Protein AF-A0A9D5P0Z7-F1 (afdb_monomer_lite)

Secondary structure (DSSP, 8-state):
--------------TTTHHHHHHHHHTHHHHH--HHHHHHHHHHHHHHHHH-GGGTTTSHHHHHHH-HHHHHHHHHHHHHHHHHHHHHHHHHH--SHHHHHHHHHHHHHHHHHHHTTSGGGGGGGG--SSHHHHHHHHHHHHHHHTT-HHHHHHHHHHHHHHHHHHHHHTT-HHHHS--HHHHHHHHHHHHHHHHHHHHHHHHHHHHHHHHHTSHHHHHHBS-TTTS-HHHHHHHHHHHHHSTTHHHHHHHHHHHHHHHHHHHHHHHHHTT-B-TT--HHHHHHHHHTTTS--SS--HHHHHHHHHHHHHHHHHHTTGGGSTTHHHHHHHHHHTTGGG--

Foldseek 3Di:
DDDDDDDDPDDDPDPVLVVLLVVCLVCLLVLQLCLVVLVVLLVVLVVVCVVDVVLQAACVLVVLLVQLSSVLSLLLLLLLVVLLVVLVVLCVVPVPPVRSLVVLSVVLSVLVVVLSVQPLSVCSVQDDPDDVSSSVSSVVCCVVCVPPVVSVNSNSNSSSNSNLSSCVSVVVVVSSDDDPVSVVVSVSVSVSNVNNLVNLLVVLLVVQLCLCQDPLNVVFFPDCPLCDSVVSSVLSVVCLVDPCVSVCSSNCPPQVLLSSLLLLLLCVVLVRGDPPDALLNSLLVSCCVVQPPPDDDPVSVVVSNVSSVSSSVSSVCNVVDPCSVVSSCVSVVSVVVPPD

Sequence (340 aa):
MNSLTNRYPQDQPSYGATLNRERLLGDADRLFSIRWLINRLFCEIKLLLINDYNLQSHKFFFAIRQQPELWFAWHMLKHHQASLAKVEEYKQMFPENGNFIAALREERENVIKQFMKFVPSKQWDTLRDNDDSWRIYAKRLYQANSKNPQIELEFFALVDYICVMTDALCGNWNLLFPSDEDNTDMQTYIDQGATSNNQEMAEIKTVLKTLLKSPWFDKFCDDSKKYDTHWRDNYIDALFKSEYGQELVIGWDKKQIQIKGYVLGCLWFAGVFFEKVSKFAIAKEILSPYYPTKNTDAQVKQEWQKKSSSLSNYMGQADEQKFYDWAIKYIEGDDNQKLD

Structure (mmCIF, N/CA/C/O backbone):
data_AF-A0A9D5P0Z7-F1
#
_entry.id   AF-A0A9D5P0Z7-F1
#
loop_
_atom_site.group_PDB
_atom_site.id
_atom_site.type_symbol
_atom_site.label_atom_id
_atom_site.label_alt_id
_atom_site.label_comp_id
_atom_site.label_asym_id
_atom_site.label_entity_id
_atom_site.label_seq_id
_atom_site.pdbx_PDB_ins_code
_atom_site.Cartn_x
_atom_site.Cartn_y
_atom_site.Cartn_z
_atom_site.occupancy
_atom_site.B_iso_or_equiv
_atom_site.auth_seq_id
_atom_site.auth_comp_id
_atom_site.auth_asym_id
_atom_site.auth_atom_id
_atom_site.pdbx_PDB_model_num
ATOM 1 N N . MET A 1 1 ? 19.606 -51.760 -0.786 1.00 31.72 1 MET A N 1
ATOM 2 C CA . MET A 1 1 ? 18.511 -51.153 -1.569 1.00 31.72 1 MET A CA 1
ATOM 3 C C . MET A 1 1 ? 17.787 -50.183 -0.649 1.00 31.72 1 MET A C 1
ATOM 5 O O . MET A 1 1 ? 17.083 -50.638 0.237 1.00 31.72 1 MET A O 1
ATOM 9 N N . ASN A 1 2 ? 18.050 -48.881 -0.780 1.00 25.28 2 ASN A N 1
ATOM 10 C CA . ASN A 1 2 ? 17.403 -47.834 0.018 1.00 25.28 2 ASN A CA 1
ATOM 11 C C . ASN A 1 2 ? 16.283 -47.209 -0.819 1.00 25.28 2 ASN A C 1
ATOM 13 O O . ASN A 1 2 ? 16.576 -46.632 -1.865 1.00 25.28 2 ASN A O 1
ATOM 17 N N . SER A 1 3 ? 15.032 -47.303 -0.359 1.00 24.92 3 SER A N 1
ATOM 18 C CA . SER A 1 3 ? 13.911 -46.531 -0.903 1.00 24.92 3 SER A CA 1
ATOM 19 C C . SER A 1 3 ? 13.471 -45.447 0.085 1.00 24.92 3 SER A C 1
ATOM 21 O O . SER A 1 3 ? 13.091 -45.735 1.214 1.00 24.92 3 SER A O 1
ATOM 23 N N . LEU A 1 4 ? 13.575 -44.208 -0.396 1.00 36.69 4 LEU A N 1
ATOM 24 C CA . LEU A 1 4 ? 12.761 -43.009 -0.155 1.00 36.69 4 LEU A CA 1
ATOM 25 C C .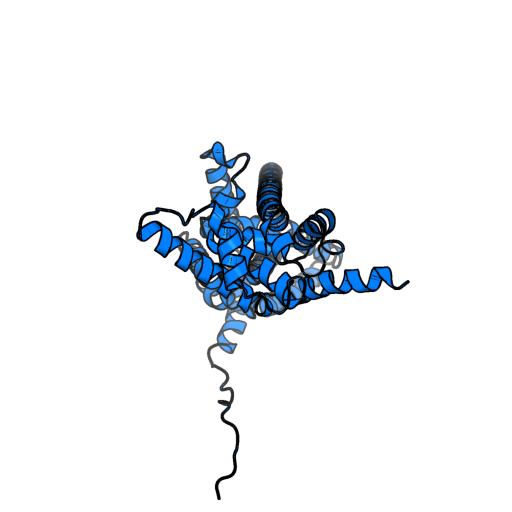 LEU A 1 4 ? 11.612 -43.097 0.869 1.00 36.69 4 LEU A C 1
ATOM 27 O O . LEU A 1 4 ? 10.685 -43.863 0.651 1.00 36.69 4 LEU A O 1
ATOM 31 N N . THR A 1 5 ? 11.579 -42.152 1.822 1.00 27.45 5 THR A N 1
ATOM 32 C CA . THR A 1 5 ? 10.370 -41.364 2.163 1.00 27.45 5 THR A CA 1
ATOM 33 C C . THR A 1 5 ? 10.720 -40.080 2.934 1.00 27.45 5 THR A C 1
ATOM 35 O O . THR A 1 5 ? 11.325 -40.130 4.001 1.00 27.45 5 THR A O 1
ATOM 38 N N . ASN A 1 6 ? 10.327 -38.945 2.344 1.00 28.53 6 ASN A N 1
ATOM 39 C CA . ASN A 1 6 ? 9.888 -37.661 2.912 1.00 28.53 6 ASN A CA 1
ATOM 40 C C . ASN A 1 6 ? 10.434 -37.182 4.272 1.00 28.53 6 ASN A C 1
ATOM 42 O O . ASN A 1 6 ? 10.045 -37.660 5.333 1.00 28.53 6 ASN A O 1
ATOM 46 N N . ARG A 1 7 ? 11.205 -36.084 4.225 1.00 29.22 7 ARG A N 1
ATOM 47 C CA . ARG A 1 7 ? 11.413 -35.159 5.347 1.00 29.22 7 ARG A CA 1
ATOM 48 C C . ARG A 1 7 ? 10.473 -33.956 5.202 1.00 29.22 7 ARG A C 1
ATOM 50 O O . ARG A 1 7 ? 10.827 -32.980 4.553 1.00 29.22 7 ARG A O 1
ATOM 57 N N . TYR A 1 8 ? 9.313 -34.027 5.843 1.00 25.12 8 TYR A N 1
ATOM 58 C CA . TYR A 1 8 ? 8.642 -32.857 6.415 1.00 25.12 8 TYR A CA 1
ATOM 59 C C . TYR A 1 8 ? 8.665 -33.051 7.936 1.00 25.12 8 TYR A C 1
ATOM 61 O O . TYR A 1 8 ? 8.340 -34.154 8.385 1.00 25.12 8 TYR A O 1
ATOM 69 N N . PRO A 1 9 ? 9.069 -32.060 8.749 1.00 30.55 9 PRO A N 1
ATOM 70 C CA . PRO A 1 9 ? 8.857 -32.147 10.184 1.00 30.55 9 PRO A CA 1
ATOM 71 C C . PRO A 1 9 ? 7.348 -32.091 10.426 1.00 30.55 9 PRO A C 1
ATOM 73 O O . PRO A 1 9 ? 6.698 -31.131 10.020 1.00 30.55 9 PRO A O 1
ATOM 76 N N . GLN A 1 10 ? 6.801 -33.138 11.040 1.00 30.67 10 GLN A N 1
ATOM 77 C CA . GLN A 1 10 ? 5.424 -33.134 11.511 1.00 30.67 10 GLN A CA 1
ATOM 78 C C . GLN A 1 10 ? 5.218 -32.003 12.517 1.00 30.67 10 GLN A C 1
ATOM 80 O O . GLN A 1 10 ? 6.024 -31.810 13.431 1.00 30.67 10 GLN A O 1
ATOM 85 N N . ASP A 1 11 ? 4.111 -31.295 12.324 1.00 39.59 11 ASP A N 1
ATOM 86 C CA . ASP A 1 11 ? 3.548 -30.306 13.225 1.00 39.59 11 ASP A CA 1
ATOM 87 C C . ASP A 1 11 ? 3.500 -30.827 14.667 1.00 39.59 11 ASP A C 1
ATOM 89 O O . ASP A 1 11 ? 2.715 -31.712 15.012 1.00 39.59 11 ASP A O 1
ATOM 93 N N . GLN A 1 12 ? 4.305 -30.225 15.539 1.00 28.16 12 GLN A N 1
ATOM 94 C CA . GLN A 1 12 ? 3.932 -30.111 16.942 1.00 28.16 12 GLN A CA 1
ATOM 95 C C . GLN A 1 12 ? 3.116 -28.822 17.093 1.00 28.16 12 GLN A C 1
ATOM 97 O O . GLN A 1 12 ? 3.618 -27.751 16.736 1.00 28.16 12 GLN A O 1
ATOM 102 N N . PRO A 1 13 ? 1.889 -28.868 17.644 1.00 33.62 13 PRO A N 1
ATOM 103 C CA . PRO A 1 13 ? 1.195 -27.655 18.034 1.00 33.62 13 PRO A CA 1
ATOM 104 C C . PRO A 1 13 ? 2.027 -26.991 19.129 1.00 33.62 13 PRO A C 1
ATOM 106 O O . PRO A 1 13 ? 2.169 -27.514 20.235 1.00 33.62 13 PRO A O 1
ATOM 109 N N . SER A 1 14 ? 2.617 -25.843 18.807 1.00 35.31 14 SER A N 1
ATOM 110 C CA . SER A 1 14 ? 3.245 -24.971 19.791 1.00 35.31 14 SER A CA 1
ATOM 111 C C . SER A 1 14 ? 2.220 -24.661 20.887 1.00 35.31 14 SER A C 1
ATOM 113 O O . SER A 1 14 ?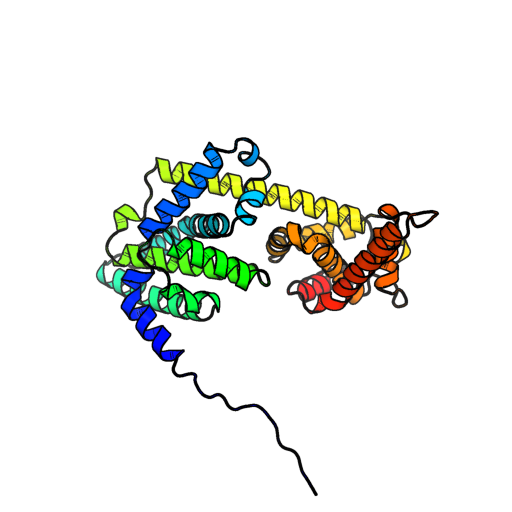 1.226 -23.970 20.656 1.00 35.31 14 SER A O 1
ATOM 115 N N . TYR A 1 15 ? 2.491 -25.156 22.094 1.00 31.31 15 TYR A N 1
ATOM 116 C CA . TYR A 1 15 ? 1.724 -24.929 23.324 1.00 31.31 15 TYR A CA 1
ATOM 117 C C . TYR A 1 15 ? 1.587 -23.433 23.704 1.00 31.31 15 TYR A C 1
ATOM 119 O O . TYR A 1 15 ? 0.923 -23.103 24.681 1.00 31.31 15 TYR A O 1
ATOM 127 N N . GLY A 1 16 ? 2.190 -22.512 22.939 1.00 35.34 16 GLY A N 1
ATOM 128 C CA . GLY A 1 16 ? 2.044 -21.062 23.094 1.00 35.34 16 GLY A CA 1
ATOM 129 C C . GLY A 1 16 ? 0.977 -20.412 22.201 1.00 35.34 16 GLY A C 1
ATOM 130 O O . GLY A 1 16 ? 0.645 -19.252 22.419 1.00 35.34 16 GLY A O 1
ATOM 131 N N . ALA A 1 17 ? 0.428 -21.110 21.199 1.00 40.78 17 ALA A N 1
ATOM 132 C CA . ALA A 1 17 ? -0.564 -20.527 20.285 1.00 40.78 17 ALA A CA 1
ATOM 133 C C . ALA A 1 17 ? -1.999 -20.582 20.844 1.00 40.78 17 ALA A C 1
ATOM 135 O O . ALA A 1 17 ? -2.760 -19.627 20.692 1.00 40.78 17 ALA A O 1
ATOM 136 N N . THR A 1 18 ? -2.358 -21.665 21.536 1.00 41.62 18 THR A N 1
ATOM 137 C CA . THR A 1 18 ? -3.688 -21.865 22.139 1.00 41.62 18 THR A CA 1
ATOM 138 C C . THR A 1 18 ? -3.888 -21.007 23.391 1.00 41.62 18 THR A C 1
ATOM 140 O O . THR A 1 18 ? -4.945 -20.401 23.547 1.00 41.62 18 THR A O 1
ATOM 143 N N . LEU A 1 19 ? -2.838 -20.842 24.207 1.00 45.53 19 LEU A N 1
ATOM 144 C CA . LEU A 1 19 ? -2.828 -19.951 25.379 1.00 45.53 19 LEU A CA 1
ATOM 145 C C . LEU A 1 19 ? -3.006 -18.466 25.019 1.00 45.53 19 LEU A C 1
ATOM 147 O O . LEU A 1 19 ? -3.432 -17.676 25.856 1.00 45.53 19 LEU A O 1
ATOM 151 N N . ASN A 1 20 ? -2.701 -18.076 23.778 1.00 60.62 20 ASN A N 1
ATOM 152 C CA . ASN A 1 20 ? -2.810 -16.686 23.339 1.00 60.62 20 ASN A CA 1
ATOM 153 C C . ASN A 1 20 ? -4.260 -16.295 23.001 1.00 60.62 20 ASN A C 1
ATOM 155 O O . ASN A 1 20 ? -4.641 -15.140 23.155 1.00 60.62 20 ASN A O 1
ATOM 159 N N . ARG A 1 21 ? -5.095 -17.257 22.576 1.00 63.25 21 ARG A N 1
ATOM 160 C CA . ARG A 1 21 ? -6.480 -16.996 22.150 1.00 63.25 21 ARG A CA 1
ATOM 161 C C . ARG A 1 21 ? -7.424 -16.764 23.318 1.00 63.25 21 ARG A C 1
ATOM 163 O O . ARG A 1 21 ? -8.127 -15.761 23.339 1.00 63.25 21 ARG A O 1
ATOM 170 N N . GLU A 1 22 ? -7.450 -17.693 24.268 1.00 65.50 22 GLU A N 1
ATOM 171 C CA . GLU A 1 22 ? -8.319 -17.594 25.448 1.00 65.50 22 GLU A CA 1
ATOM 172 C C . GLU A 1 22 ? -7.954 -16.372 26.288 1.00 65.50 22 GLU A C 1
ATOM 174 O O . GLU A 1 22 ? -8.834 -15.680 26.788 1.00 65.50 22 GLU A O 1
ATOM 179 N N . ARG A 1 23 ? -6.660 -16.042 26.346 1.00 69.38 23 ARG A N 1
ATOM 180 C CA . ARG A 1 23 ? -6.179 -14.832 27.002 1.00 69.38 23 ARG A CA 1
ATOM 181 C C . ARG A 1 23 ? -6.586 -13.554 26.269 1.00 69.38 23 ARG A C 1
ATOM 183 O O . ARG A 1 23 ? -7.082 -12.649 26.920 1.00 69.38 23 ARG A O 1
ATOM 190 N N . LEU A 1 24 ? -6.428 -13.471 24.942 1.00 73.19 24 LEU A N 1
ATOM 191 C CA . LEU A 1 24 ? -6.872 -12.302 24.164 1.00 73.19 24 LEU A CA 1
ATOM 192 C C . LEU A 1 24 ? -8.381 -12.070 24.274 1.00 73.19 24 LEU A C 1
ATOM 194 O O . LEU A 1 24 ? -8.804 -10.924 24.362 1.00 73.19 24 LEU A O 1
ATOM 198 N N . LEU A 1 25 ? -9.181 -13.140 24.274 1.00 76.25 25 LEU A N 1
ATOM 199 C CA . LEU A 1 25 ? -10.631 -13.054 24.447 1.00 76.25 25 LEU A CA 1
ATOM 200 C C . LEU A 1 25 ? -11.017 -12.680 25.886 1.00 76.25 25 LEU A C 1
ATOM 202 O O . LEU A 1 25 ? -11.896 -11.844 26.074 1.00 76.25 25 LEU A O 1
ATOM 206 N N . GLY A 1 26 ? -10.342 -13.254 26.887 1.00 76.50 26 GLY A N 1
ATOM 207 C CA . GLY A 1 26 ? -10.569 -12.954 28.304 1.00 76.50 26 GLY A CA 1
ATOM 208 C C . GLY A 1 26 ? -10.132 -11.544 28.714 1.00 76.50 26 GLY A C 1
ATOM 209 O O . GLY A 1 26 ? -10.812 -10.906 29.510 1.00 76.50 26 GLY A O 1
ATOM 210 N N . ASP A 1 27 ? -9.050 -11.033 28.121 1.00 80.25 27 ASP A N 1
ATOM 211 C CA . ASP A 1 27 ? -8.514 -9.689 28.367 1.00 80.25 27 ASP A CA 1
ATOM 212 C C . ASP A 1 27 ? -9.003 -8.659 27.329 1.00 80.25 27 ASP A C 1
ATOM 214 O O . ASP A 1 27 ? -8.514 -7.527 27.331 1.00 80.25 27 ASP A O 1
ATOM 218 N N . ALA A 1 28 ? -9.933 -9.016 26.431 1.00 82.06 28 ALA A N 1
ATOM 219 C CA . ALA A 1 28 ? -10.325 -8.175 25.294 1.00 82.06 28 ALA A CA 1
ATOM 220 C C . ALA A 1 28 ? -10.783 -6.778 25.734 1.00 82.06 28 ALA A C 1
ATOM 222 O O . ALA A 1 28 ? -10.363 -5.776 25.158 1.00 82.06 28 ALA A O 1
ATOM 223 N N . ASP A 1 29 ? -11.573 -6.714 26.807 1.00 81.19 29 ASP A N 1
ATOM 224 C CA . ASP A 1 29 ? -12.080 -5.457 27.356 1.00 81.19 29 ASP A CA 1
ATOM 225 C C . ASP A 1 29 ? -10.938 -4.549 27.836 1.00 81.19 29 ASP A C 1
ATOM 227 O O . ASP A 1 29 ? -11.014 -3.341 27.673 1.00 81.19 29 ASP A O 1
ATOM 231 N N . ARG A 1 30 ? -9.829 -5.102 28.346 1.00 82.31 30 ARG A N 1
ATOM 232 C CA . ARG A 1 30 ? -8.639 -4.322 28.728 1.00 82.31 30 ARG A CA 1
ATOM 233 C C . ARG A 1 30 ? -7.775 -3.961 27.518 1.00 82.31 30 ARG A C 1
ATOM 235 O O . ARG A 1 30 ? -7.278 -2.849 27.419 1.00 82.31 30 ARG A O 1
ATOM 242 N N . LEU A 1 31 ? -7.550 -4.921 26.623 1.00 78.00 31 LEU A N 1
ATOM 243 C CA . LEU A 1 31 ? -6.600 -4.807 25.511 1.00 78.00 31 LEU A CA 1
ATOM 244 C C . LEU A 1 31 ? -7.121 -4.007 24.322 1.00 78.00 31 LEU A C 1
ATOM 246 O O . LEU A 1 31 ? -6.321 -3.643 23.468 1.00 78.00 31 LEU A O 1
ATOM 250 N N . PHE A 1 32 ? -8.430 -3.789 24.224 1.00 83.12 32 PHE A N 1
ATOM 251 C CA . PHE A 1 32 ? -9.042 -3.076 23.105 1.00 83.12 32 PHE A CA 1
ATOM 252 C C . PHE A 1 32 ? -9.921 -1.899 23.548 1.00 83.12 32 PHE A C 1
ATOM 254 O O . PHE A 1 32 ? -10.341 -1.124 22.697 1.00 83.12 32 PHE A O 1
ATOM 261 N N . SER A 1 33 ? -10.138 -1.682 24.854 1.00 75.94 33 SER A N 1
ATOM 262 C CA . SER A 1 33 ? -10.733 -0.437 25.382 1.00 75.94 33 SER A C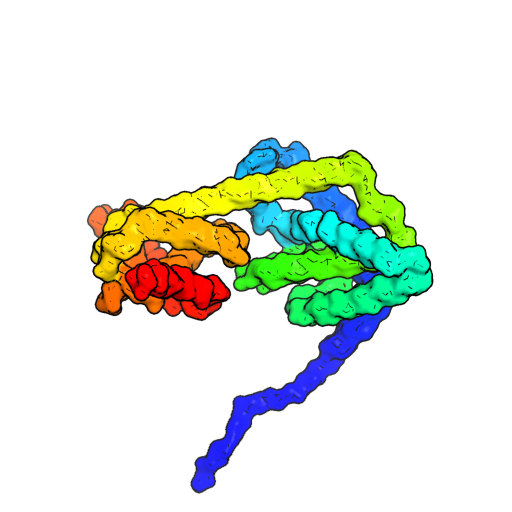A 1
ATOM 263 C C . SER A 1 33 ? -9.715 0.709 25.330 1.00 75.94 33 SER A C 1
ATOM 265 O O . SER A 1 33 ? -9.211 1.198 26.342 1.00 75.94 33 SER A O 1
ATOM 267 N N . ILE A 1 34 ? -9.359 1.106 24.114 1.00 68.19 34 ILE A N 1
ATOM 268 C CA . ILE A 1 34 ? -8.168 1.894 23.797 1.00 68.19 34 ILE A CA 1
ATOM 269 C C . ILE A 1 34 ? -8.527 3.356 23.454 1.00 68.19 34 ILE A C 1
ATOM 271 O O . ILE A 1 34 ? -7.710 4.103 22.923 1.00 68.19 34 ILE A O 1
ATOM 275 N N . ARG A 1 35 ? -9.714 3.849 23.845 1.00 69.31 35 ARG A N 1
ATOM 276 C CA . ARG A 1 35 ? -10.119 5.257 23.628 1.00 69.31 35 ARG A CA 1
ATOM 277 C C . ARG A 1 35 ? -9.068 6.278 24.079 1.00 69.31 35 ARG A C 1
ATOM 279 O O . ARG A 1 35 ? -8.839 7.273 23.392 1.00 69.31 35 ARG A O 1
ATOM 286 N N . TRP A 1 36 ? -8.393 6.018 25.203 1.00 69.81 36 TRP A N 1
ATOM 287 C CA . TRP A 1 36 ? -7.309 6.873 25.696 1.00 69.81 36 TRP A CA 1
ATOM 288 C C . TRP A 1 36 ? -6.168 7.002 24.680 1.00 69.81 36 TRP A C 1
ATOM 290 O O . TRP A 1 36 ? -5.623 8.090 24.507 1.00 69.81 36 TRP A O 1
ATOM 300 N N . LEU A 1 37 ? -5.839 5.915 23.981 1.00 69.31 37 LEU A N 1
ATOM 301 C CA . LEU A 1 37 ? -4.824 5.893 22.942 1.00 69.31 37 LEU A CA 1
ATOM 302 C C . LEU A 1 37 ? -5.337 6.598 21.691 1.00 69.31 37 LEU A C 1
ATOM 304 O O . LEU A 1 37 ? -4.597 7.400 21.153 1.00 69.31 37 LEU A O 1
ATOM 308 N N . ILE A 1 38 ? -6.584 6.378 21.258 1.00 71.38 38 ILE A N 1
ATOM 309 C CA . ILE A 1 38 ? -7.151 7.070 20.082 1.00 71.38 38 ILE A CA 1
ATOM 310 C C . ILE A 1 38 ? -7.071 8.591 20.265 1.00 71.38 38 ILE A C 1
ATOM 312 O O . ILE A 1 38 ? -6.531 9.282 19.403 1.00 71.38 38 ILE A O 1
ATOM 316 N N . ASN A 1 39 ? -7.497 9.106 21.423 1.00 71.56 39 ASN A N 1
ATOM 317 C CA . ASN A 1 39 ? -7.368 10.529 21.746 1.00 71.56 39 ASN A CA 1
ATOM 318 C C . ASN A 1 39 ? -5.898 10.983 21.740 1.00 71.56 39 ASN A C 1
ATOM 320 O O . ASN A 1 39 ? -5.578 12.057 21.236 1.00 71.56 39 ASN A O 1
ATOM 324 N N . ARG A 1 40 ? -4.982 10.158 22.269 1.00 74.25 40 ARG A N 1
ATOM 325 C CA . ARG A 1 40 ? -3.538 10.442 22.258 1.00 74.25 40 ARG A CA 1
ATOM 326 C C . ARG A 1 40 ? -2.993 10.542 20.833 1.00 74.25 40 ARG A C 1
ATOM 328 O O . ARG A 1 40 ? -2.306 11.502 20.510 1.00 74.25 40 ARG A O 1
ATOM 335 N N . LEU A 1 41 ? -3.314 9.561 19.994 1.00 76.50 41 LEU A N 1
ATOM 336 C CA . LEU A 1 41 ? -2.894 9.464 18.599 1.00 76.50 41 LEU A CA 1
ATOM 337 C C . LEU A 1 41 ? -3.415 10.661 17.797 1.00 76.50 41 LEU A C 1
ATOM 339 O O . LEU A 1 41 ? -2.667 11.251 17.018 1.00 76.50 41 LEU A O 1
ATOM 343 N N . PHE A 1 42 ? -4.663 11.065 18.043 1.00 72.25 42 PHE A N 1
ATOM 344 C CA . PHE A 1 42 ? -5.252 12.257 17.444 1.00 72.25 42 PHE A CA 1
ATOM 345 C C . PHE A 1 42 ? -4.515 13.538 17.858 1.00 72.25 42 PHE A C 1
ATOM 347 O O . PHE A 1 42 ? -4.148 14.338 16.998 1.00 72.25 42 PHE A O 1
ATOM 354 N N . CYS A 1 43 ? -4.208 13.702 19.149 1.00 77.00 43 CYS A N 1
ATOM 355 C CA . CYS A 1 43 ? -3.410 14.829 19.633 1.00 77.00 43 CYS A CA 1
ATOM 356 C C . CYS A 1 43 ? -2.021 14.892 18.978 1.00 77.00 43 CYS A C 1
ATOM 358 O O . CYS A 1 43 ? -1.564 15.978 18.638 1.00 77.00 43 CYS A O 1
ATOM 360 N N . GLU A 1 44 ? -1.351 13.756 18.768 1.00 78.19 44 GLU A N 1
ATOM 361 C CA . GLU A 1 44 ? -0.036 13.714 18.108 1.00 78.19 44 GLU A CA 1
ATOM 362 C C . GLU A 1 44 ? -0.118 14.173 16.641 1.00 78.19 44 GLU A C 1
ATOM 364 O O . GLU A 1 44 ? 0.712 14.970 16.199 1.00 78.19 44 GLU A O 1
ATOM 369 N N . ILE A 1 45 ? -1.144 13.738 15.898 1.00 74.62 45 ILE A N 1
ATOM 370 C CA . ILE A 1 45 ? -1.384 14.192 14.516 1.00 74.62 45 ILE A CA 1
ATOM 371 C C . ILE A 1 45 ? -1.692 15.695 14.489 1.00 74.62 45 ILE A C 1
ATOM 373 O O . ILE A 1 45 ? -1.115 16.430 13.684 1.00 74.62 45 ILE A O 1
ATOM 377 N N . LYS A 1 46 ? -2.547 16.171 15.402 1.00 74.19 46 LYS A N 1
ATOM 378 C CA . LYS A 1 46 ? -2.902 17.592 15.530 1.00 74.19 46 LYS A CA 1
ATOM 379 C C . LYS A 1 46 ? -1.674 18.453 15.8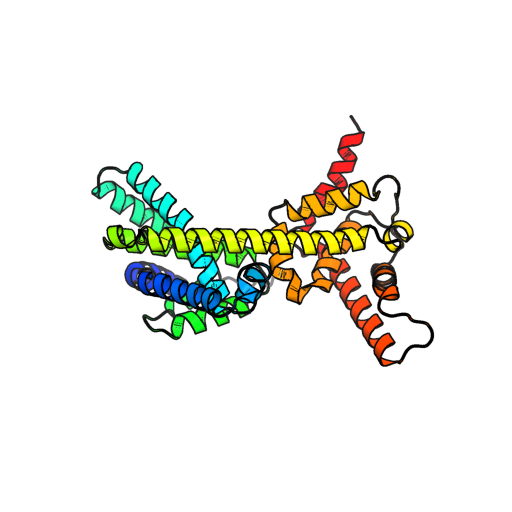39 1.00 74.19 46 LYS A C 1
ATOM 381 O O . LYS A 1 46 ? -1.466 19.480 15.199 1.00 74.19 46 LYS A O 1
ATOM 386 N N . LEU A 1 47 ? -0.812 18.014 16.761 1.00 76.69 47 LEU A N 1
ATOM 387 C CA . LEU A 1 47 ? 0.441 18.701 17.084 1.00 76.69 47 LEU A CA 1
ATOM 388 C C . LEU A 1 47 ? 1.394 18.772 15.887 1.00 76.69 47 LEU A C 1
ATOM 390 O O . LEU A 1 47 ? 2.032 19.805 15.691 1.00 76.69 47 LEU A O 1
ATOM 394 N N . LEU A 1 48 ? 1.492 17.715 15.075 1.00 71.69 48 LEU A N 1
ATOM 395 C CA . LEU A 1 48 ? 2.313 17.731 13.862 1.00 71.69 48 LEU A CA 1
ATOM 396 C C . LEU A 1 48 ? 1.835 18.808 12.873 1.00 71.69 48 LEU A C 1
ATOM 398 O O . LEU A 1 48 ? 2.640 19.573 12.348 1.00 71.69 48 LEU A O 1
ATOM 402 N N . LEU A 1 49 ? 0.522 18.882 12.651 1.00 66.50 49 LEU A N 1
ATOM 403 C CA . LEU A 1 49 ? -0.102 19.807 11.701 1.00 66.50 49 LEU A CA 1
ATOM 404 C C . LEU A 1 49 ? -0.045 21.270 12.140 1.00 66.50 49 LEU A C 1
ATOM 406 O O . LEU A 1 49 ? 0.087 22.165 11.303 1.00 66.50 49 LEU A O 1
ATOM 410 N N . ILE A 1 50 ? -0.150 21.517 13.446 1.00 69.06 50 ILE A N 1
ATOM 411 C CA . ILE A 1 50 ? -0.041 22.863 14.017 1.00 69.06 50 ILE A CA 1
ATOM 412 C C . ILE A 1 50 ? 1.406 23.364 13.941 1.00 69.06 50 ILE A C 1
ATOM 414 O O . ILE A 1 50 ? 1.634 24.537 13.651 1.00 69.06 50 ILE A O 1
ATOM 418 N N . ASN A 1 51 ? 2.381 22.488 14.199 1.00 67.12 51 ASN A N 1
ATOM 419 C CA . ASN A 1 51 ? 3.777 22.892 14.357 1.00 67.12 51 ASN A CA 1
ATOM 420 C C . ASN A 1 51 ? 4.576 22.948 13.045 1.00 67.12 51 ASN A C 1
ATOM 422 O O . ASN A 1 51 ? 5.647 23.555 13.036 1.00 67.12 51 ASN A O 1
ATOM 426 N N . ASP A 1 52 ? 4.094 22.355 11.946 1.00 65.88 52 ASP A N 1
ATOM 427 C CA . ASP A 1 52 ? 4.811 22.351 10.665 1.00 65.88 52 ASP A CA 1
ATOM 428 C C . ASP A 1 52 ? 3.936 22.840 9.499 1.00 65.88 52 ASP A C 1
ATOM 430 O O . ASP A 1 52 ? 3.188 22.092 8.866 1.00 65.88 52 ASP A O 1
ATOM 434 N N . TYR A 1 53 ? 4.078 24.129 9.178 1.00 52.50 53 TYR A N 1
ATOM 435 C CA . TYR A 1 53 ? 3.353 24.797 8.093 1.00 52.50 53 TYR A CA 1
ATOM 436 C C . TYR A 1 53 ? 3.630 24.168 6.710 1.00 52.50 53 TYR A C 1
ATOM 438 O O . TYR A 1 53 ? 2.771 24.205 5.833 1.00 52.50 53 TYR A O 1
ATOM 446 N N . ASN A 1 54 ? 4.793 23.527 6.507 1.00 48.97 54 ASN A N 1
ATOM 447 C CA . ASN A 1 54 ? 5.125 22.850 5.244 1.00 48.97 54 ASN A CA 1
ATOM 448 C C . ASN A 1 54 ? 4.418 21.490 5.088 1.00 48.97 54 ASN A C 1
ATOM 450 O O . ASN A 1 54 ? 4.355 20.948 3.979 1.00 48.97 54 ASN A O 1
ATOM 454 N N . LEU A 1 55 ? 3.878 20.933 6.177 1.00 55.91 55 LEU A N 1
ATOM 455 C CA . LEU A 1 55 ? 3.083 19.705 6.166 1.00 55.91 55 LEU A CA 1
ATOM 456 C C . LEU A 1 55 ? 1.595 19.962 5.933 1.00 55.91 55 LEU A C 1
ATOM 458 O O . LEU A 1 55 ? 0.861 19.001 5.753 1.00 55.91 55 LEU A O 1
ATOM 462 N N . GLN A 1 56 ? 1.145 21.216 5.855 1.00 55.69 56 GLN A N 1
ATOM 463 C CA . GLN A 1 56 ? -0.274 21.533 5.660 1.00 55.69 56 GLN A CA 1
ATOM 464 C C . GLN A 1 56 ? -0.785 21.326 4.225 1.00 55.69 56 GLN A C 1
ATOM 466 O O . GLN A 1 56 ? -1.988 21.439 4.001 1.00 55.69 56 GLN A O 1
ATOM 471 N N . SER A 1 57 ? 0.071 21.022 3.239 1.00 59.44 57 SER A N 1
ATOM 472 C CA . SER A 1 57 ? -0.396 21.038 1.843 1.00 59.44 57 SER A CA 1
ATOM 473 C C . SER A 1 57 ? 0.174 19.997 0.873 1.00 59.44 57 SER A C 1
ATOM 475 O O . SER A 1 57 ? -0.545 19.661 -0.067 1.00 59.44 57 SER A O 1
ATOM 477 N N . HIS A 1 58 ? 1.406 19.478 1.026 1.00 60.81 58 HIS A N 1
ATOM 478 C CA . HIS A 1 58 ? 2.005 18.632 -0.042 1.00 60.81 58 HIS A CA 1
ATOM 479 C C . HIS A 1 58 ? 2.810 17.408 0.421 1.00 60.81 58 HIS A C 1
ATOM 481 O O . HIS A 1 58 ? 3.011 16.482 -0.357 1.00 60.81 58 HIS A O 1
ATOM 487 N N . LYS A 1 59 ? 3.313 17.394 1.662 1.00 66.75 59 LYS A N 1
ATOM 488 C CA . LYS A 1 59 ? 4.180 16.313 2.186 1.00 66.75 59 LYS A CA 1
ATOM 489 C C . LYS A 1 59 ? 3.676 15.714 3.492 1.00 66.75 59 LYS A C 1
ATOM 491 O O . LYS A 1 59 ? 4.427 15.034 4.189 1.00 66.75 59 LYS A O 1
ATOM 496 N N . PHE A 1 60 ? 2.416 15.980 3.827 1.00 72.62 60 PHE A N 1
ATOM 497 C CA . PHE A 1 60 ? 1.781 15.473 5.036 1.00 72.62 60 PHE A CA 1
ATOM 498 C C . PHE A 1 60 ? 1.899 13.952 5.125 1.00 72.62 60 PHE A C 1
ATOM 500 O O . PHE A 1 60 ? 2.436 13.411 6.092 1.00 72.62 60 PHE A O 1
ATOM 507 N N . PHE A 1 61 ? 1.458 13.267 4.067 1.00 74.44 61 PHE A N 1
ATOM 508 C CA . PHE A 1 61 ? 1.421 11.814 4.041 1.00 74.44 61 PHE A CA 1
ATOM 509 C C . PHE A 1 61 ? 2.831 11.213 4.027 1.00 74.44 61 PHE A C 1
ATOM 511 O O . PHE A 1 61 ? 3.110 10.275 4.777 1.00 74.44 61 PHE A O 1
ATOM 518 N N . PHE A 1 62 ? 3.757 11.800 3.262 1.00 73.06 62 PHE A N 1
ATOM 519 C CA . PHE A 1 62 ? 5.182 11.486 3.339 1.00 73.06 62 PHE A CA 1
ATOM 520 C C . PHE A 1 62 ? 5.724 11.577 4.774 1.00 73.06 62 PHE A C 1
ATOM 522 O O . PHE A 1 62 ? 6.338 10.626 5.254 1.00 73.06 62 PHE A O 1
ATOM 529 N N . ALA A 1 63 ? 5.489 12.683 5.486 1.00 75.88 63 ALA A N 1
ATOM 530 C CA . ALA A 1 63 ? 6.023 12.883 6.833 1.00 75.88 63 ALA A CA 1
ATOM 531 C C . ALA A 1 63 ? 5.451 11.898 7.856 1.00 75.88 63 ALA A C 1
ATOM 533 O O . ALA A 1 63 ? 6.210 11.357 8.665 1.00 75.88 63 ALA A O 1
ATOM 534 N N . ILE A 1 64 ? 4.150 11.604 7.772 1.00 78.69 64 ILE A N 1
ATOM 535 C CA . ILE A 1 64 ? 3.509 10.562 8.580 1.00 78.69 64 ILE A CA 1
ATOM 536 C C . ILE A 1 64 ? 4.178 9.205 8.322 1.00 78.69 64 ILE A C 1
ATOM 538 O O . ILE A 1 64 ? 4.550 8.517 9.270 1.00 78.69 64 ILE A O 1
ATOM 542 N N . ARG A 1 65 ? 4.409 8.829 7.057 1.00 76.81 65 ARG A N 1
ATOM 543 C CA . ARG A 1 65 ? 5.029 7.538 6.688 1.00 76.81 65 ARG A CA 1
ATOM 544 C C . ARG A 1 65 ? 6.474 7.368 7.156 1.00 76.81 65 ARG A C 1
ATOM 546 O O . ARG A 1 65 ? 6.950 6.232 7.274 1.00 76.81 65 ARG A O 1
ATOM 553 N N . GLN A 1 66 ? 7.195 8.463 7.401 1.00 77.12 66 GLN A N 1
ATOM 554 C CA . GLN A 1 66 ? 8.564 8.395 7.922 1.00 77.12 66 GLN A CA 1
ATOM 555 C C . GLN A 1 66 ? 8.619 8.109 9.429 1.00 77.12 66 GLN A C 1
ATOM 557 O O . GLN A 1 66 ? 9.671 7.698 9.920 1.00 77.12 66 GLN A O 1
ATOM 562 N N . GLN A 1 67 ? 7.513 8.288 10.158 1.00 82.94 67 GLN A N 1
ATOM 563 C CA . GLN A 1 67 ? 7.461 8.131 11.609 1.00 82.94 67 GLN A CA 1
ATOM 564 C C . GLN A 1 67 ? 6.508 6.986 11.986 1.00 82.94 67 GLN A C 1
ATOM 566 O O . GLN A 1 67 ? 5.297 7.138 11.837 1.00 82.94 67 GLN A O 1
ATOM 571 N N . PRO A 1 68 ? 7.017 5.844 12.491 1.00 83.38 68 PRO A N 1
ATOM 572 C CA . PRO A 1 68 ? 6.198 4.676 12.828 1.00 83.38 68 PRO A CA 1
ATOM 573 C C . PRO A 1 68 ? 4.987 4.996 13.709 1.00 83.38 68 PRO A C 1
ATOM 575 O O . PRO A 1 68 ? 3.899 4.475 13.488 1.00 83.38 68 PRO A O 1
ATOM 578 N N . GLU A 1 69 ? 5.175 5.869 14.696 1.00 82.81 69 GLU A N 1
ATOM 579 C CA . GLU A 1 69 ? 4.138 6.308 15.623 1.00 82.81 69 GLU A CA 1
ATOM 580 C C . GLU A 1 69 ? 3.015 7.082 14.929 1.00 82.81 69 GLU A C 1
ATOM 582 O O . GLU A 1 69 ? 1.843 6.825 15.194 1.00 82.81 69 GLU A O 1
ATOM 587 N N . LEU A 1 70 ? 3.361 7.997 14.021 1.00 81.06 70 LEU A N 1
ATOM 588 C CA . LEU A 1 70 ? 2.375 8.776 13.271 1.00 81.06 70 LEU A CA 1
ATOM 589 C C . LEU A 1 70 ? 1.679 7.918 12.222 1.00 81.06 70 LEU A C 1
ATOM 591 O O . LEU A 1 70 ? 0.483 8.075 12.009 1.00 81.06 70 LEU A O 1
ATOM 595 N N . TRP A 1 71 ? 2.397 6.983 11.599 1.00 81.12 71 TRP A N 1
ATOM 596 C CA . TRP A 1 71 ? 1.814 6.011 10.679 1.00 81.12 71 TRP A CA 1
ATOM 597 C C . TRP A 1 71 ? 0.777 5.126 11.374 1.00 81.12 71 TRP A C 1
ATOM 599 O O . TRP A 1 71 ? -0.342 4.980 10.887 1.00 81.12 71 TRP A O 1
ATOM 609 N N . PHE A 1 72 ? 1.113 4.621 12.563 1.00 82.06 72 PHE A N 1
ATOM 610 C CA . PHE A 1 72 ? 0.182 3.896 13.423 1.00 82.06 72 PHE A CA 1
ATOM 611 C C . PHE A 1 72 ? -1.035 4.759 13.792 1.00 82.06 72 PHE A C 1
ATOM 613 O O . PHE A 1 72 ? -2.174 4.326 13.619 1.00 82.06 72 PHE A O 1
ATOM 620 N N . ALA A 1 73 ? -0.802 5.998 14.245 1.00 80.44 73 ALA A N 1
ATOM 621 C CA . ALA A 1 73 ? -1.855 6.952 14.594 1.00 80.44 73 ALA A CA 1
ATOM 622 C C . ALA A 1 73 ? -2.814 7.215 13.429 1.00 80.44 73 ALA A C 1
ATOM 624 O O . ALA A 1 73 ? -4.033 7.159 13.587 1.00 80.44 73 ALA A O 1
ATOM 625 N N . TRP A 1 74 ? -2.251 7.466 12.250 1.00 80.12 74 TRP A N 1
ATOM 626 C CA . TRP A 1 74 ? -2.990 7.762 11.035 1.00 80.12 74 TRP A CA 1
ATOM 627 C C . TRP A 1 74 ? -3.904 6.611 10.630 1.00 80.12 74 TRP A C 1
ATOM 629 O O . TRP A 1 74 ? -5.057 6.838 10.274 1.00 80.12 74 TRP A O 1
ATOM 639 N N . HIS A 1 75 ? -3.417 5.372 10.700 1.00 81.81 75 HIS A N 1
ATOM 640 C CA . HIS A 1 75 ? -4.232 4.217 10.350 1.00 81.81 75 HIS A CA 1
ATOM 641 C C . HIS A 1 75 ? -5.404 4.009 11.302 1.00 81.81 75 HIS A C 1
ATOM 643 O O . HIS A 1 75 ? -6.517 3.781 10.830 1.00 81.81 75 HIS A O 1
ATOM 649 N N . MET A 1 76 ? -5.179 4.146 12.609 1.00 79.81 76 MET A N 1
ATOM 650 C CA . MET A 1 76 ? -6.267 4.095 13.588 1.00 79.81 76 MET A CA 1
ATOM 651 C C . MET A 1 76 ? -7.319 5.172 13.286 1.00 79.81 76 MET A C 1
ATOM 653 O O . MET A 1 76 ? -8.501 4.863 13.206 1.00 79.81 76 MET A O 1
ATOM 657 N N . LEU A 1 77 ? -6.889 6.410 13.007 1.00 77.88 77 LEU A N 1
ATOM 658 C CA . LEU A 1 77 ? -7.785 7.521 12.670 1.00 77.88 77 LEU A CA 1
ATOM 659 C C . LEU A 1 77 ? -8.591 7.265 11.387 1.00 77.88 77 LEU A C 1
ATOM 661 O O . LEU A 1 77 ? -9.808 7.425 11.364 1.00 77.88 77 LEU A O 1
ATOM 665 N N . LYS A 1 78 ? -7.909 6.848 10.314 1.00 79.12 78 LYS A N 1
ATOM 666 C CA . LYS A 1 78 ? -8.497 6.637 8.985 1.00 79.12 78 LYS A CA 1
ATOM 667 C C . LYS A 1 78 ? -9.604 5.581 9.001 1.00 79.12 78 LYS A C 1
ATOM 669 O O . LYS A 1 78 ? -10.567 5.697 8.247 1.00 79.12 78 LYS A O 1
ATOM 674 N N . HIS A 1 79 ? -9.442 4.524 9.796 1.00 83.19 79 HIS A N 1
ATOM 675 C CA . HIS A 1 79 ? -10.408 3.425 9.858 1.00 83.19 79 HIS A CA 1
ATOM 676 C C . HIS A 1 79 ? -11.560 3.690 10.834 1.00 83.19 79 HIS A C 1
ATOM 678 O O . HIS A 1 79 ? -12.643 3.137 10.631 1.00 83.19 79 HIS A O 1
ATOM 684 N N . HIS A 1 80 ? -11.367 4.601 11.793 1.00 80.62 80 HIS A N 1
ATOM 685 C CA . HIS A 1 80 ? -12.297 4.855 12.891 1.00 80.62 80 HIS A CA 1
ATOM 686 C C . HIS A 1 80 ? -13.735 5.113 12.442 1.00 80.62 80 HIS A C 1
ATOM 688 O O . HIS A 1 80 ? -14.664 4.455 12.907 1.00 80.62 80 HIS A O 1
ATOM 694 N N . GLN A 1 81 ? -13.929 6.022 11.484 1.00 78.06 81 GLN A N 1
ATOM 695 C CA . GLN A 1 81 ? -15.261 6.367 10.979 1.00 78.06 81 GLN A CA 1
ATOM 696 C C . GLN A 1 81 ? -15.968 5.174 10.321 1.00 78.06 81 GLN A C 1
ATOM 698 O O . GLN A 1 81 ? -17.161 4.965 10.528 1.00 78.06 81 GLN A O 1
ATOM 703 N N . ALA A 1 82 ? -15.233 4.360 9.559 1.00 83.81 82 ALA A N 1
ATOM 704 C CA . ALA A 1 82 ? -15.794 3.175 8.916 1.00 83.81 82 ALA A CA 1
ATOM 705 C C . ALA A 1 82 ? -16.166 2.095 9.945 1.00 83.81 82 ALA A C 1
ATOM 707 O O . ALA A 1 82 ? -17.189 1.426 9.801 1.00 83.81 82 ALA A O 1
ATOM 708 N N . SER A 1 83 ? -15.357 1.926 10.992 1.00 87.94 83 SER A N 1
ATOM 709 C CA . SER A 1 83 ? -15.647 1.009 12.097 1.00 87.94 83 SER A CA 1
ATOM 710 C C . SER A 1 83 ? -16.850 1.461 12.924 1.00 87.94 83 SER A C 1
ATOM 712 O O . SER A 1 83 ? -17.689 0.631 13.275 1.00 87.94 83 SER A O 1
ATOM 714 N N . LEU A 1 84 ? -16.963 2.766 13.194 1.00 82.94 84 LEU A N 1
ATOM 715 C CA . LEU A 1 84 ? -18.123 3.372 13.848 1.00 82.94 84 LEU A CA 1
ATOM 716 C C . LEU A 1 84 ? -19.404 3.098 13.059 1.00 82.94 84 LEU A C 1
ATOM 718 O O . LEU A 1 84 ? -20.334 2.516 13.614 1.00 82.94 84 LEU A O 1
ATOM 722 N N . ALA A 1 85 ? -19.415 3.422 11.763 1.00 84.06 85 ALA A N 1
ATOM 723 C CA . ALA A 1 85 ? -20.571 3.201 10.895 1.00 84.06 85 ALA A CA 1
ATOM 724 C C . ALA A 1 85 ? -21.028 1.732 10.905 1.00 84.06 85 ALA A C 1
ATOM 726 O O . ALA A 1 85 ? -22.214 1.448 11.051 1.00 84.06 85 ALA A O 1
ATOM 727 N N . LYS A 1 86 ? -20.089 0.776 10.863 1.00 88.00 86 LYS A N 1
ATOM 728 C CA . LYS A 1 86 ? -20.413 -0.658 10.970 1.00 88.00 86 LYS A CA 1
ATOM 729 C C . LYS A 1 86 ? -21.082 -1.023 12.293 1.00 88.00 86 LYS A C 1
ATOM 731 O O . LYS A 1 86 ? -22.025 -1.808 12.307 1.00 88.00 86 LYS A O 1
ATOM 736 N N . VAL A 1 87 ? -20.598 -0.500 13.421 1.00 86.31 87 VAL A N 1
ATOM 737 C CA . VAL A 1 87 ? -21.217 -0.772 14.729 1.00 86.31 87 VAL A CA 1
ATOM 738 C C . VAL A 1 87 ? -22.604 -0.124 14.834 1.00 86.31 87 VAL A C 1
ATOM 740 O O . VAL A 1 87 ? -23.511 -0.720 15.420 1.00 86.31 87 VAL A O 1
ATOM 743 N N . GLU A 1 88 ? -22.805 1.050 14.233 1.00 83.75 88 GLU A N 1
ATOM 744 C CA . GLU A 1 88 ? -24.125 1.684 14.134 1.00 83.75 88 GLU A CA 1
ATOM 745 C C . GLU A 1 88 ? -25.107 0.872 13.286 1.00 83.75 88 GLU A C 1
ATOM 747 O O . GLU A 1 88 ? -26.240 0.655 13.718 1.00 83.75 88 GLU A O 1
ATOM 752 N N . GLU A 1 89 ? -24.677 0.369 12.127 1.00 85.00 89 GLU A N 1
ATOM 753 C CA . GLU A 1 89 ? -25.470 -0.539 11.289 1.00 85.00 89 GLU A CA 1
ATOM 754 C C . GLU A 1 89 ? -25.891 -1.784 12.083 1.00 85.00 89 GLU A C 1
ATOM 756 O O . GLU A 1 89 ? -27.070 -2.141 12.105 1.00 85.00 89 GLU A O 1
ATOM 761 N N . TYR A 1 90 ? -24.962 -2.394 12.828 1.00 81.25 90 TYR A N 1
ATOM 762 C CA . TYR A 1 90 ? -25.267 -3.513 13.725 1.00 81.25 90 TYR A CA 1
ATOM 763 C C . TYR A 1 90 ? -26.331 -3.147 14.768 1.00 81.25 90 TYR A C 1
ATOM 765 O O . TYR A 1 90 ? -27.259 -3.918 15.015 1.00 81.25 90 TYR A O 1
ATOM 773 N N . LYS A 1 91 ? -26.244 -1.958 15.369 1.00 81.12 91 LYS A N 1
ATOM 774 C CA . LYS A 1 91 ? -27.240 -1.487 16.341 1.00 81.12 91 LYS A CA 1
ATOM 775 C C . LYS A 1 91 ? -28.624 -1.311 15.716 1.00 81.12 91 LYS A C 1
ATOM 777 O O . LYS A 1 91 ? -29.624 -1.606 16.365 1.00 81.12 91 LYS A O 1
ATOM 782 N N . GLN A 1 92 ? -28.695 -0.869 14.462 1.00 83.69 92 GLN A N 1
ATOM 783 C CA . GLN A 1 92 ? -29.957 -0.740 13.729 1.00 83.69 92 GLN A CA 1
ATOM 784 C C . GLN A 1 92 ? -30.567 -2.106 13.377 1.00 83.69 92 GLN A C 1
ATOM 786 O O . GLN A 1 92 ? -31.786 -2.260 13.433 1.00 83.69 92 GLN A O 1
ATOM 791 N N . MET A 1 93 ? -29.735 -3.104 13.059 1.00 83.06 93 MET A N 1
ATOM 792 C CA . MET A 1 93 ? -30.183 -4.475 12.768 1.00 83.06 93 MET A CA 1
ATOM 793 C C . MET A 1 93 ? -30.729 -5.204 14.005 1.00 83.06 93 MET A C 1
ATOM 795 O O . MET A 1 93 ? -31.589 -6.074 13.875 1.00 83.06 93 MET A O 1
ATOM 799 N N . PHE A 1 94 ? -30.267 -4.833 15.202 1.00 80.62 94 PHE A N 1
ATOM 800 C CA . PHE A 1 94 ? -30.680 -5.434 16.471 1.00 80.62 94 PHE A CA 1
ATOM 801 C C . PHE A 1 94 ? -31.244 -4.367 17.432 1.00 80.62 94 PHE A C 1
ATOM 803 O O . PHE A 1 94 ? -30.598 -4.004 18.409 1.00 80.62 94 PHE A O 1
ATOM 810 N N . PRO A 1 95 ? -32.467 -3.857 17.207 1.00 66.69 95 PRO A N 1
ATOM 811 C CA . PRO A 1 95 ? -33.011 -2.734 17.980 1.00 66.69 95 PRO A CA 1
ATOM 812 C C . PRO A 1 95 ? -33.261 -3.055 19.466 1.00 66.69 95 PRO A C 1
ATOM 814 O O . PRO A 1 95 ? -33.334 -2.151 20.298 1.00 66.69 95 PRO A O 1
ATOM 817 N N . GLU A 1 96 ? -33.376 -4.335 19.826 1.00 74.25 96 GLU A N 1
ATOM 818 C CA . GLU A 1 96 ? -33.420 -4.770 21.222 1.00 74.25 96 GLU A CA 1
ATOM 819 C C . GLU A 1 96 ? -31.999 -4.891 21.793 1.00 74.25 96 GLU A C 1
ATOM 821 O O . GLU A 1 96 ? -31.216 -5.738 21.358 1.00 74.25 96 GLU A O 1
ATOM 826 N N . ASN A 1 97 ? -31.686 -4.097 22.827 1.00 61.50 97 ASN A N 1
ATOM 827 C CA . ASN A 1 97 ? -30.354 -4.039 23.454 1.00 61.50 97 ASN A CA 1
ATOM 828 C C . ASN A 1 97 ? -29.771 -5.421 23.820 1.00 61.50 97 ASN A C 1
ATOM 830 O O . ASN A 1 97 ? -28.563 -5.616 23.721 1.00 61.50 97 ASN A O 1
ATOM 834 N N . GLY A 1 98 ? -30.602 -6.387 24.229 1.00 63.19 98 GLY A N 1
ATOM 835 C CA . GLY A 1 98 ? -30.147 -7.746 24.554 1.00 63.19 98 GLY A CA 1
ATOM 836 C C . GLY A 1 98 ? -29.621 -8.521 23.340 1.00 63.19 98 GLY A C 1
ATOM 837 O O . GLY A 1 98 ? -28.574 -9.161 23.428 1.00 63.19 98 GLY A O 1
ATOM 838 N N . ASN A 1 99 ? -30.298 -8.405 22.195 1.00 78.25 99 ASN A N 1
ATOM 839 C CA . ASN A 1 99 ? -29.916 -9.084 20.954 1.00 78.25 99 ASN A CA 1
ATOM 840 C C . ASN A 1 99 ? -28.701 -8.407 20.312 1.00 78.25 99 ASN A C 1
ATOM 842 O O . ASN A 1 99 ? -27.810 -9.083 19.805 1.00 78.25 99 ASN A O 1
ATOM 846 N N . PHE A 1 100 ? -28.621 -7.080 20.418 1.00 82.19 100 PHE A N 1
ATOM 847 C CA . PHE A 1 100 ? -27.478 -6.312 19.942 1.00 82.19 100 PHE A CA 1
ATOM 848 C C . PHE A 1 100 ? -26.184 -6.644 20.687 1.00 82.19 100 PHE A C 1
ATOM 850 O O . PHE A 1 100 ? -25.171 -6.925 20.055 1.00 82.19 100 PHE A O 1
ATOM 857 N N . ILE A 1 101 ? -26.202 -6.650 22.025 1.00 84.94 101 ILE A N 1
ATOM 858 C CA . ILE A 1 101 ? -24.997 -6.934 22.819 1.00 84.94 101 ILE A CA 1
ATOM 859 C C . ILE A 1 101 ? -24.499 -8.363 22.572 1.00 84.94 101 ILE A C 1
ATOM 861 O O . ILE A 1 101 ? -23.290 -8.577 22.481 1.00 84.94 101 ILE A O 1
ATOM 865 N N . ALA A 1 102 ? -25.407 -9.334 22.441 1.00 85.69 102 ALA A N 1
ATOM 866 C CA . ALA A 1 102 ? -25.044 -10.709 22.114 1.00 85.69 102 ALA A CA 1
ATOM 867 C C . ALA A 1 102 ? -24.408 -10.813 20.716 1.00 85.69 102 ALA A C 1
ATOM 869 O O . ALA A 1 102 ? -23.311 -11.358 20.592 1.00 85.69 102 ALA A O 1
ATOM 870 N N . ALA A 1 103 ? -25.040 -10.218 19.699 1.00 86.69 103 ALA A N 1
ATOM 871 C CA . ALA A 1 103 ? -24.524 -10.202 18.331 1.00 86.69 103 ALA A CA 1
ATOM 872 C C . ALA A 1 103 ? -23.165 -9.489 18.228 1.00 86.69 103 ALA A C 1
ATOM 874 O O . ALA A 1 103 ? -22.243 -9.985 17.586 1.00 86.69 103 ALA A O 1
ATOM 875 N N . LEU A 1 104 ? -23.000 -8.356 18.918 1.00 88.50 104 LEU A N 1
ATOM 876 C CA . LEU A 1 104 ? -21.752 -7.595 18.919 1.00 88.50 104 LEU A CA 1
ATOM 877 C C . LEU A 1 104 ? -20.610 -8.352 19.615 1.00 88.50 104 LEU A C 1
ATOM 879 O O . LEU A 1 104 ? -19.460 -8.265 19.184 1.00 88.50 104 LEU A O 1
ATOM 883 N N . ARG A 1 105 ? -20.903 -9.119 20.677 1.00 89.12 105 ARG A N 1
ATOM 884 C CA . ARG A 1 105 ? -19.913 -10.011 21.307 1.00 89.12 105 ARG A CA 1
ATOM 885 C C . ARG A 1 105 ? -19.464 -11.101 20.342 1.00 89.12 105 ARG A C 1
ATOM 887 O O . ARG A 1 105 ? -18.260 -11.306 20.206 1.00 89.12 105 ARG A O 1
ATOM 894 N N . GLU A 1 106 ? -20.404 -11.760 19.669 1.00 90.56 106 GLU A N 1
ATOM 895 C CA . GLU A 1 106 ? -20.098 -12.804 18.687 1.00 90.56 106 GLU A CA 1
ATOM 896 C C . GLU A 1 106 ? -19.250 -12.260 17.529 1.00 90.56 106 GLU A C 1
ATOM 898 O O . GLU A 1 106 ? -18.223 -12.848 17.175 1.00 90.56 106 GLU A O 1
ATOM 903 N N . GLU A 1 107 ? -19.618 -11.095 16.993 1.00 91.69 107 GLU A N 1
ATOM 904 C CA . GLU A 1 107 ? -18.852 -10.451 15.930 1.00 91.69 107 GLU A CA 1
ATOM 905 C C . GLU A 1 107 ? -17.449 -10.067 16.408 1.00 91.69 107 GLU A C 1
ATOM 907 O O . GLU A 1 107 ? -16.460 -10.408 15.755 1.00 91.69 107 GLU A O 1
ATOM 912 N N . ARG A 1 108 ? -17.314 -9.468 17.601 1.00 91.62 108 ARG A N 1
ATOM 913 C CA . ARG A 1 108 ? -16.000 -9.155 18.178 1.00 91.62 108 ARG A CA 1
ATOM 914 C C . ARG A 1 108 ? -15.120 -10.396 18.290 1.00 91.62 108 ARG A C 1
ATOM 916 O O . ARG A 1 108 ? -13.939 -10.339 17.948 1.00 91.62 108 ARG A O 1
ATOM 923 N N . GLU A 1 109 ? -15.667 -11.526 18.730 1.00 91.25 109 GLU A N 1
ATOM 924 C CA . GLU A 1 109 ? -14.915 -12.781 18.779 1.00 91.25 109 GLU A CA 1
ATOM 925 C C . GLU A 1 109 ? -14.460 -13.242 17.390 1.00 91.25 109 GLU A C 1
ATOM 927 O O . GLU A 1 109 ? -13.330 -13.714 17.234 1.00 91.25 109 GLU A O 1
ATOM 932 N N . ASN A 1 110 ? -15.314 -13.121 16.373 1.00 91.56 110 ASN A N 1
ATOM 933 C CA . ASN A 1 110 ? -14.978 -13.485 14.999 1.00 91.56 110 ASN A CA 1
ATOM 934 C C . ASN A 1 110 ? -13.884 -12.584 14.420 1.00 91.56 110 ASN A C 1
ATOM 936 O O . ASN A 1 110 ? -12.935 -13.088 13.812 1.00 91.56 110 ASN A O 1
ATOM 940 N N . VAL A 1 111 ? -13.953 -11.280 14.670 1.00 92.31 111 VAL A N 1
ATOM 941 C CA . VAL A 1 111 ? -12.938 -10.316 14.232 1.00 92.31 111 VAL A CA 1
ATOM 942 C C . VAL A 1 111 ? -11.619 -10.531 14.980 1.00 92.31 111 VAL A C 1
ATOM 944 O O . VAL A 1 111 ? -10.566 -10.550 14.343 1.00 92.31 111 VAL A O 1
ATOM 947 N N . ILE A 1 112 ? -11.639 -10.830 16.287 1.00 90.44 112 ILE A N 1
ATOM 948 C CA . ILE A 1 112 ? -10.428 -11.212 17.039 1.00 90.44 112 ILE A CA 1
ATOM 949 C C . ILE A 1 112 ? -9.787 -12.472 16.436 1.00 90.44 112 ILE A C 1
ATOM 951 O O . ILE A 1 112 ? -8.568 -12.519 16.260 1.00 90.44 112 ILE A O 1
ATOM 955 N N . LYS A 1 113 ? -10.577 -13.483 16.038 1.00 88.38 113 LYS A N 1
ATOM 956 C CA . LYS A 1 113 ? -10.044 -14.678 15.349 1.00 88.38 113 LYS A CA 1
ATOM 957 C C . LYS A 1 113 ? -9.363 -14.321 14.024 1.00 88.38 113 LYS A C 1
ATOM 959 O O . LYS A 1 113 ? -8.376 -14.963 13.668 1.00 88.38 113 LYS A O 1
ATOM 964 N N . GLN A 1 114 ? -9.875 -13.335 13.285 1.00 89.38 114 GLN A N 1
ATOM 965 C CA . GLN A 1 114 ? -9.236 -12.849 12.057 1.00 89.38 114 GLN A CA 1
ATOM 966 C C . GLN A 1 114 ? -7.937 -12.104 12.372 1.00 89.38 114 GLN A C 1
ATOM 968 O O . GLN A 1 114 ? -6.897 -12.444 11.813 1.00 89.38 114 GLN A O 1
ATOM 973 N N . PHE A 1 115 ? -7.972 -11.177 13.329 1.00 88.62 115 PHE A N 1
ATOM 974 C CA . PHE A 1 115 ? -6.818 -10.429 13.828 1.00 88.62 115 PHE A CA 1
ATOM 975 C C . PHE A 1 115 ? -5.663 -11.346 14.258 1.00 88.62 115 PHE A C 1
ATOM 977 O O . PHE A 1 115 ? -4.514 -11.118 13.886 1.00 88.62 115 PHE A O 1
ATOM 984 N N . MET A 1 116 ? -5.953 -12.447 14.952 1.00 85.31 116 MET A N 1
ATOM 985 C CA . MET A 1 116 ? -4.939 -13.406 15.407 1.00 85.31 116 MET A CA 1
ATOM 986 C C . MET A 1 116 ? -4.159 -14.102 14.277 1.00 85.31 116 MET A C 1
ATOM 988 O O . MET A 1 116 ? -3.076 -14.640 14.518 1.00 85.31 116 MET A O 1
ATOM 992 N N . LYS A 1 117 ? -4.677 -14.110 13.041 1.00 84.19 117 LYS A N 1
ATOM 993 C CA . LYS A 1 117 ? -3.966 -14.671 11.875 1.00 84.19 117 LYS A CA 1
ATOM 994 C C . LYS A 1 117 ? -2.761 -13.821 11.468 1.00 84.19 117 LYS A C 1
ATOM 996 O O . LYS A 1 117 ? -1.840 -14.323 10.826 1.00 84.19 117 LYS A O 1
ATOM 1001 N N . PHE A 1 118 ? -2.747 -12.549 11.854 1.00 80.44 118 PHE A N 1
ATOM 1002 C CA . PHE A 1 118 ? -1.687 -11.611 11.521 1.00 80.44 118 PHE A CA 1
ATOM 1003 C C . PHE A 1 118 ? -0.504 -11.802 12.470 1.00 80.44 118 PHE A C 1
ATOM 1005 O O . PHE A 1 118 ? -0.664 -11.765 13.686 1.00 80.44 118 PHE A O 1
ATOM 1012 N N . VAL A 1 119 ? 0.715 -11.951 11.943 1.00 79.25 119 VAL A N 1
ATOM 1013 C CA . VAL A 1 119 ? 1.944 -12.016 12.763 1.00 79.25 119 VAL A CA 1
ATOM 1014 C C . VAL A 1 119 ? 2.063 -10.837 13.752 1.00 79.25 119 VAL A C 1
ATOM 1016 O O . VAL A 1 119 ? 2.393 -11.098 14.913 1.00 79.25 119 VAL A O 1
ATOM 1019 N N . PRO A 1 120 ? 1.734 -9.586 13.364 1.00 78.62 120 PRO A N 1
ATOM 1020 C CA . PRO A 1 120 ? 1.633 -8.441 14.276 1.00 78.62 120 PRO A CA 1
ATOM 1021 C C . PRO A 1 120 ? 0.792 -8.619 15.544 1.00 78.62 120 PRO A C 1
ATOM 1023 O O . PRO A 1 120 ? 1.083 -7.987 16.563 1.00 78.62 120 PRO A O 1
ATOM 1026 N N . SER A 1 121 ? -0.231 -9.477 15.508 1.00 80.69 121 SER A N 1
ATOM 1027 C CA . SER A 1 121 ? -1.149 -9.677 16.637 1.00 80.69 121 SER A CA 1
ATOM 1028 C C . SER A 1 121 ? -0.458 -10.289 17.858 1.00 80.69 121 SER A C 1
ATOM 1030 O O . SER A 1 121 ? -0.851 -10.036 18.993 1.00 80.69 121 SER A O 1
ATOM 1032 N N . LYS A 1 122 ? 0.637 -11.031 17.645 1.00 79.69 122 LYS A N 1
ATOM 1033 C CA . LYS A 1 122 ? 1.381 -11.753 18.691 1.00 79.69 122 LYS A CA 1
ATOM 1034 C C . LYS A 1 122 ? 2.043 -10.859 19.737 1.00 79.69 122 LYS A C 1
ATOM 1036 O O . LYS A 1 122 ? 2.531 -11.385 20.727 1.00 79.69 122 LYS A O 1
ATOM 1041 N N . GLN A 1 123 ? 2.147 -9.558 19.475 1.00 78.25 123 GLN A N 1
ATOM 1042 C CA . GLN A 1 123 ? 2.737 -8.586 20.399 1.00 78.25 123 GLN A CA 1
ATOM 1043 C C . GLN A 1 123 ? 1.701 -7.591 20.927 1.00 78.25 123 GLN A C 1
ATOM 1045 O O . GLN A 1 123 ? 2.065 -6.653 21.631 1.00 78.25 123 GLN A O 1
ATOM 1050 N N . TRP A 1 124 ? 0.427 -7.741 20.563 1.00 81.38 124 TRP A N 1
ATOM 1051 C CA . TRP A 1 124 ? -0.619 -6.801 20.960 1.00 81.38 124 TRP A CA 1
ATOM 1052 C C . TRP A 1 124 ? -0.847 -6.784 22.468 1.00 81.38 124 TRP A C 1
ATOM 1054 O O . TRP A 1 124 ? -1.028 -5.731 23.063 1.00 81.38 124 TRP A O 1
ATOM 1064 N N . ASP A 1 125 ? -0.726 -7.943 23.110 1.00 76.12 125 ASP A N 1
ATOM 1065 C CA . ASP A 1 125 ? -0.801 -8.102 24.561 1.00 76.12 125 ASP A CA 1
ATOM 1066 C C . ASP A 1 125 ? 0.276 -7.310 25.330 1.00 76.12 125 ASP A C 1
ATOM 1068 O O . ASP A 1 125 ? 0.164 -7.119 26.544 1.00 76.12 125 ASP A O 1
ATOM 1072 N N . THR A 1 126 ? 1.309 -6.824 24.629 1.00 75.00 126 THR A N 1
ATOM 1073 C CA . THR A 1 126 ? 2.349 -5.956 25.193 1.00 75.00 126 THR A CA 1
ATOM 1074 C C . THR A 1 126 ? 1.933 -4.489 25.315 1.00 75.00 126 THR A C 1
ATOM 1076 O O . THR A 1 126 ? 2.630 -3.742 26.009 1.00 75.00 126 THR A O 1
ATOM 1079 N N . LEU A 1 127 ? 0.808 -4.079 24.711 1.00 75.19 127 LEU A N 1
ATOM 1080 C CA . LEU A 1 127 ? 0.196 -2.776 24.970 1.00 75.19 127 LEU A CA 1
ATOM 1081 C C . LEU A 1 127 ? -0.251 -2.720 26.431 1.00 75.19 127 LEU A C 1
ATOM 1083 O O . LEU A 1 127 ? -1.082 -3.498 26.910 1.00 75.19 127 LEU A O 1
ATOM 1087 N N . ARG A 1 128 ? 0.371 -1.800 27.160 1.00 68.75 128 ARG A N 1
ATOM 1088 C CA . ARG A 1 128 ? 0.014 -1.464 28.533 1.00 68.75 128 ARG A CA 1
ATOM 1089 C C . ARG A 1 128 ? -0.699 -0.122 28.510 1.00 68.75 128 ARG A C 1
ATOM 1091 O O . ARG A 1 128 ? -0.508 0.660 27.584 1.00 68.75 128 ARG A O 1
ATOM 1098 N N . ASP A 1 129 ? -1.437 0.176 29.568 1.00 66.38 129 ASP A N 1
ATOM 1099 C CA . ASP A 1 129 ? -2.034 1.498 29.775 1.00 66.38 129 ASP A CA 1
ATOM 1100 C C . ASP A 1 129 ? -0.949 2.521 30.169 1.00 66.38 129 ASP A C 1
ATOM 1102 O O . ASP A 1 129 ? -0.932 3.053 31.276 1.00 66.38 129 ASP A O 1
ATOM 1106 N N . ASN A 1 130 ? 0.050 2.716 29.302 1.00 68.94 130 ASN A N 1
ATOM 1107 C CA . ASN A 1 130 ? 1.118 3.693 29.468 1.00 68.94 130 ASN A CA 1
ATOM 1108 C C . ASN A 1 130 ? 1.645 4.224 28.124 1.00 68.94 130 ASN A C 1
ATOM 1110 O O . ASN A 1 130 ? 1.564 3.564 27.083 1.00 68.94 130 ASN A O 1
ATOM 1114 N N . ASP A 1 131 ? 2.221 5.426 28.190 1.00 64.38 131 ASP A N 1
ATOM 1115 C CA . ASP A 1 131 ? 2.566 6.260 27.033 1.00 64.38 131 ASP A CA 1
ATOM 1116 C C . ASP A 1 131 ? 3.651 5.675 26.121 1.00 64.38 131 ASP A C 1
ATOM 1118 O O . ASP A 1 131 ? 3.693 6.001 24.936 1.00 64.38 131 ASP A O 1
ATOM 1122 N N . ASP A 1 132 ? 4.511 4.800 26.638 1.00 78.50 132 ASP A N 1
ATOM 1123 C CA . ASP A 1 132 ? 5.642 4.267 25.874 1.00 78.50 132 ASP A CA 1
ATOM 1124 C C . ASP A 1 132 ? 5.311 2.964 25.143 1.00 78.50 132 ASP A C 1
ATOM 1126 O O . ASP A 1 132 ? 5.899 2.667 24.098 1.00 78.50 132 ASP A O 1
ATOM 1130 N N . SER A 1 133 ? 4.371 2.168 25.662 1.00 80.62 133 SER A N 1
ATOM 1131 C CA . SER A 1 133 ? 4.116 0.826 25.126 1.00 80.62 133 SER A CA 1
ATOM 1132 C C . SER A 1 133 ? 3.604 0.850 23.683 1.00 80.62 133 SER A C 1
ATOM 1134 O O . SER A 1 133 ? 4.086 0.071 22.857 1.00 80.62 133 SER A O 1
ATOM 1136 N N . TRP A 1 134 ? 2.715 1.787 23.336 1.00 80.69 134 TRP A N 1
ATOM 1137 C CA . TRP A 1 134 ? 2.196 1.920 21.973 1.00 80.69 134 TRP A CA 1
ATOM 1138 C C . TRP A 1 134 ? 3.255 2.436 20.993 1.00 80.69 134 TRP A C 1
ATOM 1140 O O . TRP A 1 134 ? 3.314 1.964 19.860 1.00 80.69 134 TRP A O 1
ATOM 1150 N N . ARG A 1 135 ? 4.150 3.338 21.426 1.00 84.56 135 ARG A N 1
ATOM 1151 C CA . ARG A 1 135 ? 5.265 3.827 20.594 1.00 84.56 135 ARG A CA 1
ATOM 1152 C C . ARG A 1 135 ? 6.243 2.699 20.280 1.00 84.56 135 ARG A C 1
ATOM 1154 O O . ARG A 1 135 ? 6.690 2.545 19.143 1.00 84.56 135 ARG A O 1
ATOM 1161 N N . ILE A 1 136 ? 6.563 1.877 21.282 1.00 85.19 136 ILE A N 1
ATOM 1162 C CA . ILE A 1 136 ? 7.404 0.686 21.112 1.00 85.19 136 ILE A CA 1
ATOM 1163 C C . ILE A 1 136 ? 6.725 -0.311 20.168 1.00 85.19 136 ILE A C 1
ATOM 1165 O O . ILE A 1 136 ? 7.387 -0.847 19.273 1.00 85.19 136 ILE A O 1
ATOM 1169 N N . TYR A 1 137 ? 5.421 -0.538 20.340 1.00 84.19 137 TYR A N 1
ATOM 1170 C CA . TYR A 1 137 ? 4.635 -1.406 19.468 1.00 84.19 137 TYR A CA 1
ATOM 1171 C C . TYR A 1 137 ? 4.655 -0.911 18.014 1.00 84.19 137 TYR A C 1
ATOM 1173 O O . TYR A 1 137 ? 5.047 -1.665 17.124 1.00 84.19 137 TYR A O 1
ATOM 1181 N N . ALA A 1 138 ? 4.354 0.369 17.779 1.00 84.75 138 ALA A N 1
ATOM 1182 C CA . ALA A 1 138 ? 4.360 0.992 16.456 1.00 84.75 138 ALA A CA 1
ATOM 1183 C C . ALA A 1 138 ? 5.721 0.853 15.752 1.00 84.75 138 ALA A C 1
ATOM 1185 O O . ALA A 1 138 ? 5.788 0.450 14.590 1.00 84.75 138 ALA A O 1
ATOM 1186 N N . LYS A 1 139 ? 6.833 1.087 16.464 1.00 85.12 139 LYS A N 1
ATOM 1187 C CA . LYS A 1 139 ? 8.189 0.898 15.912 1.00 85.12 139 LYS A CA 1
ATOM 1188 C C . LYS A 1 139 ? 8.463 -0.545 15.505 1.00 85.12 139 LYS A C 1
ATOM 1190 O O . LYS A 1 139 ? 9.008 -0.782 14.426 1.00 85.12 139 LYS A O 1
ATOM 1195 N N . ARG A 1 140 ? 8.104 -1.510 16.356 1.00 81.50 140 ARG A N 1
ATOM 1196 C CA . ARG A 1 140 ? 8.294 -2.942 16.068 1.00 81.50 140 ARG A CA 1
ATOM 1197 C C . ARG A 1 140 ? 7.443 -3.387 14.885 1.00 81.50 140 ARG A C 1
ATOM 1199 O O . ARG A 1 140 ? 7.944 -4.103 14.020 1.00 81.50 140 ARG A O 1
ATOM 1206 N N . LEU A 1 141 ? 6.197 -2.924 14.829 1.00 79.56 141 LEU A N 1
ATOM 1207 C CA . LEU A 1 141 ? 5.268 -3.187 13.738 1.00 79.56 141 LEU A CA 1
ATOM 1208 C C . LEU A 1 141 ? 5.831 -2.691 12.403 1.00 79.56 141 LEU A C 1
ATOM 1210 O O . LEU A 1 141 ? 5.951 -3.469 11.460 1.00 79.56 141 LEU A O 1
ATOM 1214 N N . TYR A 1 142 ? 6.272 -1.434 12.361 1.00 77.44 142 TYR A N 1
ATOM 1215 C CA . TYR A 1 142 ? 6.856 -0.819 11.170 1.00 77.44 142 TYR A CA 1
ATOM 1216 C C . TYR A 1 142 ? 8.112 -1.561 10.681 1.00 77.44 142 TYR A C 1
ATOM 1218 O O . TYR A 1 142 ? 8.303 -1.780 9.483 1.00 77.44 142 TYR A O 1
ATOM 1226 N N . GLN A 1 143 ? 8.970 -2.011 11.604 1.00 75.06 143 GLN A N 1
ATOM 1227 C CA . GLN A 1 143 ? 10.154 -2.810 11.268 1.00 75.06 143 GLN A CA 1
ATOM 1228 C C . GLN A 1 143 ? 9.779 -4.185 10.694 1.00 75.06 143 GLN A C 1
ATOM 1230 O O . GLN A 1 143 ? 10.322 -4.589 9.660 1.00 75.06 143 GLN A O 1
ATOM 1235 N N . ALA A 1 144 ? 8.841 -4.887 11.336 1.00 69.50 144 ALA A N 1
ATOM 1236 C CA . ALA A 1 144 ? 8.414 -6.229 10.947 1.00 69.50 144 ALA A CA 1
ATOM 1237 C C . ALA A 1 144 ? 7.640 -6.252 9.616 1.00 69.50 144 ALA A C 1
ATOM 1239 O O . ALA A 1 144 ? 7.836 -7.164 8.811 1.00 69.50 144 ALA A O 1
ATOM 1240 N N . ASN A 1 145 ? 6.813 -5.233 9.358 1.00 64.94 145 ASN A N 1
ATOM 1241 C CA . ASN A 1 145 ? 5.884 -5.190 8.224 1.00 64.94 145 ASN A CA 1
ATOM 1242 C C . ASN A 1 145 ? 6.367 -4.375 7.021 1.00 64.94 145 ASN A C 1
ATOM 1244 O O . ASN A 1 145 ? 5.681 -4.338 6.002 1.00 64.94 145 ASN A O 1
ATOM 1248 N N . SER A 1 146 ? 7.589 -3.833 7.055 1.00 55.41 146 SER A N 1
ATOM 1249 C CA . SER A 1 146 ? 8.234 -3.142 5.919 1.00 55.41 146 SER A CA 1
ATOM 1250 C C . SER A 1 146 ? 8.278 -3.941 4.594 1.00 55.41 146 SER A C 1
ATOM 1252 O O . SER A 1 146 ? 8.663 -3.412 3.541 1.00 55.41 146 SER A O 1
ATOM 1254 N N . LYS A 1 147 ? 7.902 -5.227 4.626 1.00 55.25 147 LYS A N 1
ATOM 1255 C CA . LYS A 1 147 ? 7.835 -6.143 3.484 1.00 55.25 147 LYS A CA 1
ATOM 1256 C C . LYS A 1 147 ? 6.430 -6.331 2.886 1.00 55.25 147 LYS A C 1
ATOM 1258 O O . LYS A 1 147 ? 6.376 -6.789 1.753 1.00 55.25 147 LYS A O 1
ATOM 1263 N N . ASN A 1 148 ? 5.330 -5.992 3.573 1.00 64.12 148 ASN A N 1
ATOM 1264 C CA . ASN A 1 148 ? 3.967 -6.214 3.056 1.00 64.12 148 ASN A CA 1
ATOM 1265 C C . ASN A 1 148 ? 2.953 -5.141 3.536 1.00 64.12 148 ASN A C 1
ATOM 1267 O O . ASN A 1 148 ? 2.340 -5.319 4.589 1.00 64.12 148 ASN A O 1
ATOM 1271 N N . PRO A 1 149 ? 2.749 -4.055 2.762 1.00 63.59 149 PRO A N 1
ATOM 1272 C CA . PRO A 1 149 ? 1.884 -2.926 3.137 1.00 63.59 149 PRO A CA 1
ATOM 1273 C C . PRO A 1 149 ? 0.391 -3.264 3.286 1.00 63.59 149 PRO A C 1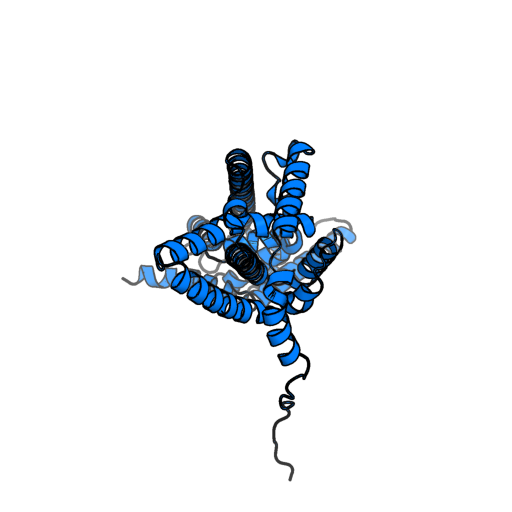
ATOM 1275 O O . PRO A 1 149 ? -0.300 -2.661 4.098 1.00 63.59 149 PRO A O 1
ATOM 1278 N N . GLN A 1 150 ? -0.128 -4.236 2.533 1.00 64.38 150 GLN A N 1
ATOM 1279 C CA . GLN A 1 150 ? -1.550 -4.603 2.600 1.00 64.38 150 GLN A CA 1
ATOM 1280 C C . GLN A 1 150 ? -1.914 -5.332 3.893 1.00 64.38 150 GLN A C 1
ATOM 1282 O O . GLN A 1 150 ? -2.965 -5.080 4.473 1.00 64.38 150 GLN A O 1
ATOM 1287 N N . ILE A 1 151 ? -1.014 -6.196 4.377 1.00 67.88 151 ILE A N 1
ATOM 1288 C CA . ILE A 1 151 ? -1.186 -6.862 5.675 1.00 67.88 151 ILE A CA 1
ATOM 1289 C C . ILE A 1 151 ? -1.297 -5.815 6.785 1.00 67.88 151 ILE A C 1
ATOM 1291 O O . ILE A 1 151 ? -2.046 -6.006 7.734 1.00 67.88 151 ILE A O 1
ATOM 1295 N N . GLU A 1 152 ? -0.571 -4.706 6.659 1.00 72.69 152 GLU A N 1
ATOM 1296 C CA . GLU A 1 152 ? -0.633 -3.593 7.599 1.00 72.69 152 GLU A CA 1
ATOM 1297 C C . GLU A 1 152 ? -1.981 -2.848 7.526 1.00 72.69 152 GLU A C 1
ATOM 1299 O O . GLU A 1 152 ? -2.589 -2.611 8.568 1.00 72.69 152 GLU A O 1
ATOM 1304 N N . LEU A 1 153 ? -2.501 -2.571 6.323 1.00 74.25 153 LEU A N 1
ATOM 1305 C CA . LEU A 1 153 ? -3.818 -1.943 6.132 1.00 74.25 153 LEU A CA 1
ATOM 1306 C C . LEU A 1 153 ? -4.966 -2.777 6.717 1.00 74.25 153 LEU A C 1
ATOM 1308 O O . LEU A 1 153 ? -5.799 -2.260 7.461 1.00 74.25 153 LEU A O 1
ATOM 1312 N N . GLU A 1 154 ? -5.002 -4.069 6.400 1.00 81.50 154 GLU A N 1
ATOM 1313 C CA . GLU A 1 154 ? -6.026 -4.989 6.905 1.00 81.50 154 GLU A CA 1
ATOM 1314 C C . GLU A 1 154 ? -5.920 -5.170 8.420 1.00 81.50 154 GLU A C 1
ATOM 1316 O O . GLU A 1 154 ? -6.931 -5.169 9.123 1.00 81.50 154 GLU A O 1
ATOM 1321 N N . PHE A 1 155 ? -4.693 -5.268 8.936 1.00 85.12 155 PHE A N 1
ATOM 1322 C CA . PHE A 1 155 ? -4.438 -5.369 10.365 1.00 85.12 155 PHE A CA 1
ATOM 1323 C C . PHE A 1 155 ? -5.004 -4.168 11.128 1.00 85.12 155 PHE A C 1
ATOM 1325 O O . PHE A 1 155 ? -5.718 -4.355 12.113 1.00 85.12 155 PHE A O 1
ATOM 1332 N N . PHE A 1 156 ? -4.724 -2.945 10.673 1.00 84.94 156 PHE A N 1
ATOM 1333 C CA . PHE A 1 156 ? -5.201 -1.745 11.354 1.00 84.94 156 PHE A CA 1
ATOM 1334 C C . PHE A 1 156 ? -6.716 -1.582 11.301 1.00 84.94 156 PHE A C 1
ATOM 1336 O O . PHE A 1 156 ? -7.312 -1.205 12.308 1.00 84.94 156 PHE A O 1
ATOM 1343 N N . ALA A 1 157 ? -7.342 -1.918 10.171 1.00 85.94 157 ALA A N 1
ATOM 1344 C CA . ALA A 1 157 ? -8.796 -1.908 10.060 1.00 85.94 157 ALA A CA 1
ATOM 1345 C C . ALA A 1 157 ? -9.455 -2.881 11.055 1.00 85.94 157 ALA A C 1
ATOM 1347 O O . ALA A 1 157 ? -10.460 -2.543 11.676 1.00 85.94 157 ALA A O 1
ATOM 1348 N N . LEU A 1 158 ? -8.878 -4.076 11.243 1.00 89.75 158 LEU A N 1
ATOM 1349 C CA . LEU A 1 158 ? -9.367 -5.044 12.229 1.00 89.75 158 LEU A CA 1
ATOM 1350 C C . LEU A 1 158 ? -9.179 -4.540 13.661 1.00 89.75 158 LEU A C 1
ATOM 1352 O O . LEU A 1 158 ? -10.101 -4.645 14.463 1.00 89.75 158 LEU A O 1
ATOM 1356 N N . VAL A 1 159 ? -8.002 -3.999 13.983 1.00 88.44 159 VAL A N 1
ATOM 1357 C CA . VAL A 1 159 ? -7.699 -3.473 15.322 1.00 88.44 159 VAL A CA 1
ATOM 1358 C C . VAL A 1 159 ? -8.677 -2.374 15.714 1.00 88.44 159 VAL A C 1
ATOM 1360 O O . VAL A 1 159 ? -9.289 -2.461 16.777 1.00 88.44 159 VAL A O 1
ATOM 1363 N N . ASP A 1 160 ? -8.847 -1.369 14.857 1.00 87.12 160 ASP A N 1
ATOM 1364 C CA . ASP A 1 160 ? -9.755 -0.259 15.128 1.00 87.12 160 ASP A CA 1
ATOM 1365 C C . ASP A 1 160 ? -11.206 -0.746 15.288 1.00 87.12 160 ASP A C 1
ATOM 1367 O O . ASP A 1 160 ? -11.875 -0.372 16.252 1.00 87.12 160 ASP A O 1
ATOM 1371 N N . TYR A 1 161 ? -11.660 -1.688 14.453 1.00 90.38 161 TYR A N 1
ATOM 1372 C CA . TYR A 1 161 ? -13.000 -2.259 14.592 1.00 90.38 161 TYR A CA 1
ATOM 1373 C C . TYR A 1 161 ? -13.195 -3.017 15.916 1.00 90.38 161 TYR A C 1
ATOM 1375 O O . TYR A 1 161 ? -14.219 -2.844 16.580 1.00 90.38 161 TYR A O 1
ATOM 1383 N N . ILE A 1 162 ? -12.204 -3.805 16.357 1.00 90.62 162 ILE A N 1
ATOM 1384 C CA . ILE A 1 162 ? -12.249 -4.483 17.666 1.00 90.62 162 ILE A CA 1
ATOM 1385 C C . ILE A 1 162 ? -12.312 -3.459 18.805 1.00 90.62 162 ILE A C 1
ATOM 1387 O O . ILE A 1 162 ? -13.068 -3.667 19.760 1.00 90.62 162 ILE A O 1
ATOM 1391 N N . CYS A 1 163 ? -11.553 -2.363 18.710 1.00 86.94 163 CYS A N 1
ATOM 1392 C CA . CYS A 1 163 ? -11.574 -1.292 19.703 1.00 86.94 163 CYS A CA 1
ATOM 1393 C C . CYS A 1 163 ? -12.957 -0.641 19.799 1.00 86.94 163 CYS A C 1
ATOM 1395 O O . CYS A 1 163 ? -13.526 -0.583 20.887 1.00 86.94 163 CYS A O 1
ATOM 1397 N N . VAL A 1 164 ? -13.546 -0.249 18.664 1.00 86.75 164 VAL A N 1
ATOM 1398 C CA . VAL A 1 164 ? -14.886 0.359 18.623 1.00 86.75 164 VAL A CA 1
ATOM 1399 C C . VAL A 1 164 ? -15.951 -0.583 19.197 1.00 86.75 164 VAL A C 1
ATOM 1401 O O . VAL A 1 164 ? -16.764 -0.163 20.021 1.00 86.75 164 VAL A O 1
ATOM 1404 N N . MET A 1 165 ? -15.932 -1.870 18.827 1.00 89.31 165 MET A N 1
ATOM 1405 C CA . MET A 1 165 ? -16.857 -2.861 19.395 1.00 89.31 165 MET A CA 1
ATOM 1406 C C . MET A 1 165 ? -16.661 -3.037 20.903 1.00 89.31 165 MET A C 1
ATOM 1408 O O . MET A 1 165 ? -17.629 -3.198 21.642 1.00 89.31 165 MET A O 1
ATOM 1412 N N . THR A 1 166 ? -15.416 -3.009 21.375 1.00 88.69 166 THR A N 1
ATOM 1413 C CA . THR A 1 166 ? -15.102 -3.145 22.801 1.00 88.69 166 THR A CA 1
ATOM 1414 C C . THR A 1 166 ? -15.606 -1.949 23.595 1.00 88.69 166 THR A C 1
ATOM 1416 O O . THR A 1 166 ? -16.296 -2.136 24.594 1.00 88.69 166 THR A O 1
ATOM 1419 N N . ASP A 1 167 ? -15.359 -0.733 23.116 1.00 84.56 167 ASP A N 1
ATOM 1420 C CA . ASP A 1 167 ? -15.866 0.488 23.741 1.00 84.56 167 ASP A CA 1
ATOM 1421 C C . ASP A 1 167 ? -17.411 0.507 23.766 1.00 84.56 167 ASP A C 1
ATOM 1423 O O . ASP A 1 167 ? -18.017 0.831 24.792 1.00 84.56 167 ASP A O 1
ATOM 1427 N N . ALA A 1 168 ? -18.062 0.064 22.685 1.00 83.75 168 ALA A N 1
ATOM 1428 C CA . ALA A 1 168 ? -19.514 -0.111 22.617 1.00 83.75 168 ALA A CA 1
ATOM 1429 C C . ALA A 1 168 ? -20.051 -1.121 23.653 1.00 83.75 168 ALA A C 1
ATOM 1431 O O . ALA A 1 168 ? -21.055 -0.852 24.323 1.00 83.75 168 ALA A O 1
ATOM 1432 N N . LEU A 1 169 ? -19.383 -2.268 23.820 1.00 85.69 169 LEU A N 1
ATOM 1433 C CA . LEU A 1 169 ? -19.743 -3.300 24.801 1.00 85.69 169 LEU A CA 1
ATOM 1434 C C . LEU A 1 169 ? -19.533 -2.845 26.251 1.00 85.69 169 LEU A C 1
ATOM 1436 O O . LEU A 1 169 ? -20.302 -3.241 27.127 1.00 85.69 169 LEU A O 1
ATOM 1440 N N . CYS A 1 170 ? -18.538 -1.992 26.496 1.00 83.00 170 CYS A N 1
ATOM 1441 C CA . CYS A 1 170 ? -18.267 -1.387 27.801 1.00 83.00 170 CYS A CA 1
ATOM 1442 C C . CYS A 1 170 ? -19.238 -0.246 28.160 1.00 83.00 170 CYS A C 1
ATOM 1444 O O . CYS A 1 170 ? -19.115 0.349 29.228 1.00 83.00 170 CYS A O 1
ATOM 1446 N N . GLY A 1 171 ? -20.211 0.069 27.296 1.00 73.56 171 GLY A N 1
ATOM 1447 C CA . GLY A 1 171 ? -21.195 1.124 27.543 1.00 73.56 171 GLY A CA 1
ATOM 1448 C C . GLY A 1 171 ? -20.680 2.537 27.261 1.00 73.56 171 GLY A C 1
ATOM 1449 O O . GLY A 1 171 ? -21.366 3.508 27.573 1.00 73.56 171 GLY A O 1
ATOM 1450 N N . ASN A 1 172 ? -19.523 2.677 26.611 1.00 70.31 172 ASN A N 1
ATOM 1451 C CA . ASN A 1 172 ? -18.890 3.963 26.312 1.00 70.31 172 ASN A CA 1
ATOM 1452 C C . ASN A 1 172 ? -19.479 4.637 25.053 1.00 70.31 172 ASN A C 1
ATOM 1454 O O . ASN A 1 172 ? -18.777 5.342 24.339 1.00 70.31 172 ASN A O 1
ATOM 1458 N N . TRP A 1 173 ? -20.777 4.462 24.776 1.00 65.38 173 TRP A N 1
ATOM 1459 C CA . TRP A 1 173 ? -21.442 4.934 23.548 1.00 65.38 173 TRP A CA 1
ATOM 1460 C C . TRP A 1 173 ? -21.315 6.434 23.310 1.00 65.38 173 TRP A C 1
ATOM 1462 O O . TRP A 1 173 ? -20.983 6.861 22.212 1.00 65.38 173 TRP A O 1
ATOM 1472 N N . ASN A 1 174 ? -21.523 7.235 24.352 1.00 55.62 174 ASN A N 1
ATOM 1473 C CA . ASN A 1 174 ? -21.405 8.693 24.264 1.00 55.62 174 ASN A CA 1
ATOM 1474 C C . ASN A 1 174 ? -19.952 9.150 24.068 1.00 55.62 174 ASN A C 1
ATOM 1476 O O . ASN A 1 174 ? -19.713 10.306 23.745 1.00 55.62 174 ASN A O 1
ATOM 1480 N N . LEU A 1 175 ? -18.993 8.249 24.295 1.00 55.59 175 LEU A N 1
ATOM 1481 C CA . LEU A 1 175 ? -17.569 8.474 24.090 1.00 55.59 175 LEU A CA 1
ATOM 1482 C C . LEU A 1 175 ? -17.094 7.912 22.750 1.00 55.59 175 LEU A C 1
ATOM 1484 O O . LEU A 1 175 ? -15.956 8.174 22.401 1.00 55.59 175 LEU A O 1
ATOM 1488 N N . LEU A 1 176 ? -17.909 7.151 22.007 1.00 57.06 176 LEU A N 1
ATOM 1489 C CA . LEU A 1 176 ? -17.565 6.675 20.661 1.00 57.06 176 LEU A CA 1
ATOM 1490 C C . LEU A 1 176 ? -17.580 7.821 19.652 1.00 57.06 176 LEU A C 1
ATOM 1492 O O . LEU A 1 176 ? -16.730 7.866 18.768 1.00 57.06 176 LEU A O 1
ATOM 1496 N N . PHE A 1 177 ? -18.496 8.770 19.841 1.00 55.88 177 PHE A N 1
ATOM 1497 C CA . PHE A 1 177 ? -18.631 9.966 19.024 1.00 55.88 177 PHE A CA 1
ATOM 1498 C C . PHE A 1 177 ? -17.684 11.049 19.551 1.00 55.88 177 PHE A C 1
ATOM 1500 O O . PHE A 1 177 ? -17.846 11.498 20.688 1.00 55.88 177 PHE A O 1
ATOM 1507 N N . PRO A 1 178 ? -16.664 11.462 18.778 1.00 59.06 178 PRO A N 1
ATOM 1508 C CA . PRO A 1 178 ? -15.951 12.706 19.052 1.00 59.06 178 PRO A CA 1
ATOM 1509 C C . PRO A 1 178 ? -16.949 13.873 19.134 1.00 59.06 178 PRO A C 1
ATOM 1511 O O . PRO A 1 178 ? -18.052 13.781 18.590 1.00 59.06 178 PRO A O 1
ATOM 1514 N N . SER A 1 179 ? -16.580 14.969 19.803 1.00 63.12 179 SER A N 1
ATOM 1515 C CA . SER A 1 179 ? -17.386 16.193 19.717 1.00 63.12 179 SER A CA 1
ATOM 1516 C C . SER A 1 179 ? -17.544 16.623 18.248 1.00 63.12 179 SER A C 1
ATOM 1518 O O . SER A 1 179 ? -16.732 16.240 17.404 1.00 63.12 179 SER A O 1
ATOM 1520 N N . ASP A 1 180 ? -18.563 17.421 17.913 1.00 64.44 180 ASP A N 1
ATOM 1521 C CA . ASP A 1 180 ? -18.746 17.909 16.533 1.00 64.44 180 ASP A CA 1
ATOM 1522 C C . ASP A 1 180 ? -17.489 18.630 16.003 1.00 64.44 180 ASP A C 1
ATOM 1524 O O . ASP A 1 180 ? -17.139 18.516 14.825 1.00 64.44 180 ASP A O 1
ATOM 1528 N N . GLU A 1 181 ? -16.767 19.317 16.893 1.00 66.56 181 GLU A N 1
ATOM 1529 C CA . GLU A 1 181 ? -15.487 19.967 16.605 1.00 66.56 181 GLU A CA 1
ATOM 1530 C C . GLU A 1 181 ? -14.379 18.939 16.318 1.00 66.56 181 GLU A C 1
ATOM 1532 O O . GLU A 1 181 ? -13.730 19.012 15.275 1.00 66.56 181 GLU A O 1
ATOM 1537 N N . ASP A 1 182 ? -14.222 17.916 17.168 1.00 65.94 182 ASP A N 1
ATOM 1538 C CA . ASP A 1 182 ? -13.232 16.848 16.962 1.00 65.94 182 ASP A CA 1
ATOM 1539 C C . ASP A 1 182 ? -13.514 16.024 15.693 1.00 65.94 182 ASP A C 1
ATOM 1541 O O . ASP A 1 182 ? -12.583 15.609 15.002 1.00 65.94 182 ASP A O 1
ATOM 1545 N N . ASN A 1 183 ? -14.789 15.797 15.357 1.00 66.69 183 ASN A N 1
ATOM 1546 C CA . ASN A 1 183 ? -15.200 15.127 14.120 1.00 66.69 183 ASN A CA 1
ATOM 1547 C C . ASN A 1 183 ? -14.839 15.951 12.881 1.00 66.69 183 ASN A C 1
ATOM 1549 O O . ASN A 1 183 ? -14.360 15.398 11.890 1.00 66.69 183 ASN A O 1
ATOM 1553 N N . THR A 1 184 ? -15.046 17.268 12.939 1.00 70.69 184 THR A N 1
ATOM 1554 C CA . THR A 1 184 ? -14.720 18.182 11.836 1.00 70.69 184 THR A CA 1
ATOM 1555 C C . THR A 1 184 ? -13.209 18.260 11.613 1.00 70.69 184 THR A C 1
ATOM 1557 O O . THR A 1 184 ? -12.744 18.150 10.474 1.00 70.69 184 THR A O 1
ATOM 1560 N N . ASP A 1 185 ? -12.430 18.377 12.692 1.00 71.12 185 ASP A N 1
ATOM 1561 C CA . ASP A 1 185 ? -10.965 18.340 12.644 1.00 71.12 185 ASP A CA 1
ATOM 1562 C C . ASP A 1 185 ? -10.469 16.997 12.080 1.00 71.12 185 ASP A C 1
ATOM 1564 O O . ASP A 1 185 ? -9.635 16.963 11.173 1.00 71.12 185 ASP A O 1
ATOM 1568 N N . MET A 1 186 ? -11.024 15.879 12.561 1.00 70.31 186 MET A N 1
ATOM 1569 C CA . MET A 1 186 ? -10.673 14.536 12.098 1.00 70.31 186 MET A CA 1
ATOM 1570 C C . MET A 1 186 ? -10.944 14.351 10.605 1.00 70.31 186 MET A C 1
ATOM 1572 O O . MET A 1 186 ? -10.058 13.887 9.883 1.00 70.31 186 MET A O 1
ATOM 1576 N N . GLN A 1 187 ? -12.127 14.745 10.127 1.00 74.00 187 GLN A N 1
ATOM 1577 C CA . GLN A 1 187 ? -12.466 14.666 8.708 1.00 74.00 187 GLN A CA 1
ATOM 1578 C C . GLN A 1 187 ? -11.522 15.526 7.866 1.00 74.00 187 GLN A C 1
ATOM 1580 O O . GLN A 1 187 ? -11.002 15.061 6.855 1.00 74.00 187 GLN A O 1
ATOM 1585 N N . THR A 1 188 ? -11.222 16.742 8.326 1.00 75.62 188 THR A N 1
ATOM 1586 C CA . THR A 1 188 ? -10.284 17.644 7.648 1.00 75.62 188 THR A CA 1
ATOM 1587 C C . THR A 1 188 ? -8.910 16.993 7.479 1.00 75.62 188 THR A C 1
ATOM 1589 O O . THR A 1 188 ? -8.314 17.069 6.405 1.00 75.62 188 THR A O 1
ATOM 1592 N N . TYR A 1 189 ? -8.404 16.305 8.505 1.00 74.44 189 TYR A N 1
ATOM 1593 C CA . TYR A 1 189 ? -7.110 15.620 8.429 1.00 74.44 189 TYR A CA 1
ATOM 1594 C C . TYR A 1 189 ? -7.150 14.388 7.524 1.00 74.44 189 TYR A C 1
ATOM 1596 O O . TYR A 1 189 ? -6.195 14.142 6.781 1.00 74.44 189 TYR A O 1
ATOM 1604 N N . ILE A 1 190 ? -8.253 13.635 7.546 1.00 72.56 190 ILE A N 1
ATOM 1605 C CA . ILE A 1 190 ? -8.482 12.518 6.624 1.00 72.56 190 ILE A CA 1
ATOM 1606 C C . ILE A 1 190 ? -8.449 13.021 5.173 1.00 72.56 190 ILE A C 1
ATOM 1608 O O . ILE A 1 190 ? -7.725 12.462 4.343 1.00 72.56 190 ILE A O 1
ATOM 1612 N N . ASP A 1 191 ? -9.146 14.119 4.886 1.00 76.19 191 ASP A N 1
ATOM 1613 C CA . ASP A 1 191 ? -9.227 14.727 3.556 1.00 76.19 191 ASP A CA 1
ATOM 1614 C C . ASP A 1 191 ? -7.877 15.298 3.097 1.00 76.19 191 ASP A C 1
ATOM 1616 O O . ASP A 1 191 ? -7.469 15.115 1.943 1.00 76.19 191 ASP A O 1
ATOM 1620 N N . GLN A 1 192 ? -7.131 15.937 4.004 1.00 73.31 192 GLN A N 1
ATOM 1621 C CA . GLN A 1 192 ? -5.768 16.409 3.743 1.00 73.31 192 GLN A CA 1
ATOM 1622 C C . GLN A 1 192 ? -4.821 15.247 3.420 1.00 73.31 192 GLN A C 1
ATOM 1624 O O . GLN A 1 192 ? -4.066 15.317 2.445 1.00 73.31 192 GLN A O 1
ATOM 1629 N N . GLY A 1 193 ? -4.884 14.148 4.176 1.00 72.88 193 GLY A N 1
ATOM 1630 C CA . GLY A 1 193 ? -4.085 12.957 3.892 1.00 72.88 193 GLY A CA 1
ATOM 1631 C C . GLY A 1 193 ? -4.474 12.267 2.589 1.00 72.88 193 GLY A C 1
ATOM 1632 O O . GLY A 1 193 ? -3.587 11.870 1.833 1.00 72.88 193 GLY A O 1
ATOM 1633 N N . ALA A 1 194 ? -5.766 12.194 2.262 1.00 75.25 194 ALA A N 1
ATOM 1634 C CA . ALA A 1 194 ? -6.231 11.687 0.973 1.00 75.25 194 ALA A CA 1
ATOM 1635 C C . ALA A 1 194 ? -5.725 12.553 -0.194 1.00 75.25 194 ALA A C 1
ATOM 1637 O O . ALA A 1 194 ? -5.224 12.028 -1.190 1.00 75.25 194 ALA A O 1
ATOM 1638 N N . THR A 1 195 ? -5.784 13.879 -0.048 1.00 76.81 195 THR A N 1
ATOM 1639 C CA . THR A 1 195 ? -5.292 14.836 -1.049 1.00 76.81 195 THR A CA 1
ATOM 1640 C C . THR A 1 195 ? -3.784 14.698 -1.261 1.00 76.81 195 THR A C 1
ATOM 1642 O O . THR A 1 195 ? -3.337 14.568 -2.401 1.00 76.81 195 THR A O 1
ATOM 1645 N N . SER A 1 196 ? -3.002 14.650 -0.177 1.00 75.88 196 SER A N 1
ATOM 1646 C CA . SER A 1 196 ? -1.545 14.463 -0.229 1.00 75.88 196 SER A CA 1
ATOM 1647 C C . SER A 1 196 ? -1.169 13.116 -0.859 1.00 75.88 196 SER A C 1
ATOM 1649 O O . SER A 1 196 ? -0.302 13.072 -1.728 1.00 75.88 196 SER A O 1
ATOM 1651 N N . ASN A 1 197 ? -1.863 12.029 -0.508 1.00 77.19 197 ASN A N 1
ATOM 1652 C CA . ASN A 1 197 ? -1.632 10.711 -1.104 1.00 77.19 197 ASN A CA 1
ATOM 1653 C C . ASN A 1 197 ? -1.946 10.689 -2.612 1.00 77.19 197 ASN A C 1
ATOM 1655 O O . ASN A 1 197 ? -1.199 10.102 -3.393 1.00 77.19 197 ASN A O 1
ATOM 1659 N N . ASN A 1 198 ? -3.019 11.360 -3.044 1.00 81.94 198 ASN A N 1
ATOM 1660 C CA . ASN A 1 198 ? -3.362 11.476 -4.463 1.00 81.94 198 ASN A CA 1
ATOM 1661 C C . ASN A 1 198 ? -2.318 12.285 -5.249 1.00 81.94 198 ASN A C 1
ATOM 1663 O O . ASN A 1 198 ? -1.997 11.927 -6.385 1.00 81.94 198 ASN A O 1
ATOM 1667 N N . GLN A 1 199 ? -1.768 13.345 -4.650 1.00 82.25 199 GLN A N 1
ATOM 1668 C CA . GLN A 1 199 ? -0.679 14.125 -5.243 1.00 82.25 199 GLN A CA 1
ATOM 1669 C C . GLN A 1 199 ? 0.595 13.284 -5.388 1.00 82.25 199 GLN A C 1
ATOM 1671 O O . GLN A 1 199 ? 1.131 13.186 -6.491 1.00 82.25 199 GLN A O 1
ATOM 1676 N N . GLU A 1 200 ? 1.025 12.591 -4.330 1.00 82.44 200 GLU A N 1
ATOM 1677 C CA . GLU A 1 200 ? 2.187 11.690 -4.379 1.00 82.44 200 GLU A CA 1
ATOM 1678 C C . GLU A 1 200 ? 1.998 10.580 -5.424 1.00 82.44 200 GLU A C 1
ATOM 1680 O O . GLU A 1 200 ? 2.897 10.283 -6.213 1.00 82.44 200 GLU A O 1
ATOM 1685 N N . MET A 1 201 ? 0.798 10.000 -5.498 1.00 88.06 201 MET A N 1
ATOM 1686 C CA . MET A 1 201 ? 0.461 9.020 -6.525 1.00 88.06 201 MET A CA 1
ATOM 1687 C C . MET A 1 201 ? 0.607 9.597 -7.940 1.00 88.06 201 MET A C 1
ATOM 1689 O O . MET A 1 201 ? 1.145 8.929 -8.827 1.00 88.06 201 MET A O 1
ATOM 1693 N N . ALA A 1 202 ? 0.151 10.831 -8.170 1.00 88.06 202 ALA A N 1
ATOM 1694 C CA . ALA A 1 202 ? 0.280 11.508 -9.458 1.00 88.06 202 ALA A CA 1
ATOM 1695 C C . ALA A 1 202 ? 1.749 11.784 -9.832 1.00 88.06 202 ALA A C 1
ATOM 1697 O O . ALA A 1 202 ? 2.138 11.600 -10.991 1.00 88.06 202 ALA A O 1
ATOM 1698 N N . GLU A 1 203 ? 2.588 12.154 -8.863 1.00 88.62 203 GLU A N 1
ATOM 1699 C CA . GLU A 1 203 ? 4.029 12.335 -9.067 1.00 88.62 203 GLU A CA 1
ATOM 1700 C C . GLU A 1 203 ? 4.708 11.019 -9.468 1.00 88.62 203 GLU A C 1
ATOM 1702 O O . GLU A 1 203 ? 5.442 10.962 -10.459 1.00 88.62 203 GLU A O 1
ATOM 1707 N N . ILE A 1 204 ? 4.409 9.929 -8.759 1.00 91.56 204 ILE A N 1
ATOM 1708 C CA . ILE A 1 204 ? 4.981 8.608 -9.045 1.00 91.56 204 ILE A CA 1
ATOM 1709 C C . ILE A 1 204 ? 4.542 8.110 -10.426 1.00 91.56 204 ILE A C 1
ATOM 1711 O O . ILE A 1 204 ? 5.383 7.658 -11.214 1.00 91.56 204 ILE A O 1
ATOM 1715 N N . LYS A 1 205 ? 3.248 8.244 -10.757 1.00 94.00 205 LYS A N 1
ATOM 1716 C CA . LYS A 1 205 ? 2.723 7.970 -12.105 1.00 94.00 205 LYS A CA 1
ATOM 1717 C C . LYS A 1 205 ? 3.516 8.729 -13.157 1.00 94.00 205 LYS A C 1
ATOM 1719 O O . LYS A 1 205 ? 3.931 8.136 -14.147 1.00 94.00 205 LYS A O 1
ATOM 1724 N N . THR A 1 206 ? 3.769 10.018 -12.935 1.00 94.69 206 THR A N 1
ATOM 1725 C CA . THR A 1 206 ? 4.518 10.866 -13.872 1.00 94.69 206 THR A CA 1
ATOM 1726 C C . THR A 1 206 ? 5.939 10.347 -14.086 1.00 94.69 206 THR A C 1
ATOM 1728 O O . THR A 1 206 ? 6.391 10.262 -15.230 1.00 94.69 206 THR A O 1
ATOM 1731 N N . VAL A 1 207 ? 6.630 9.924 -13.022 1.00 94.44 207 VAL A N 1
ATOM 1732 C CA . VAL A 1 207 ? 7.979 9.344 -13.128 1.00 94.44 207 VAL A CA 1
ATOM 1733 C C . VAL A 1 207 ? 7.968 8.038 -13.922 1.00 94.44 207 VAL A C 1
ATOM 1735 O O . VAL A 1 207 ? 8.814 7.850 -14.797 1.00 94.44 207 VAL A O 1
ATOM 1738 N N . LEU A 1 208 ? 7.025 7.133 -13.647 1.00 96.19 208 LEU A N 1
ATOM 1739 C CA . LEU A 1 208 ? 6.936 5.846 -14.343 1.00 96.19 208 LEU A CA 1
ATOM 1740 C C . LEU A 1 208 ? 6.494 6.005 -15.803 1.00 96.19 208 LEU A C 1
ATOM 1742 O O . LEU A 1 208 ? 7.092 5.392 -16.683 1.00 96.19 208 LEU A O 1
ATOM 1746 N N . LYS A 1 209 ? 5.533 6.887 -16.089 1.00 96.88 209 LYS A N 1
ATOM 1747 C CA . LYS A 1 209 ? 5.143 7.243 -17.461 1.00 96.88 209 LYS A CA 1
ATOM 1748 C C . LYS A 1 209 ? 6.319 7.829 -18.234 1.00 96.88 209 LYS A C 1
ATOM 1750 O O . LYS A 1 209 ? 6.620 7.371 -19.329 1.00 96.88 209 LYS A O 1
ATOM 1755 N N . THR A 1 210 ? 7.044 8.782 -17.648 1.00 95.25 210 THR A N 1
ATOM 1756 C CA . THR A 1 210 ? 8.245 9.363 -18.274 1.00 95.25 210 THR A CA 1
ATOM 1757 C C . THR A 1 210 ? 9.306 8.297 -18.543 1.00 95.25 210 THR A C 1
ATOM 1759 O O . THR A 1 210 ? 9.920 8.289 -19.610 1.00 95.25 210 THR A O 1
ATOM 1762 N N . LEU A 1 211 ? 9.485 7.358 -17.607 1.00 95.25 211 LEU A N 1
ATOM 1763 C CA . LEU A 1 211 ? 10.380 6.221 -17.789 1.00 95.25 211 LEU A CA 1
ATOM 1764 C C . LEU A 1 211 ? 9.963 5.383 -19.005 1.00 95.25 211 LEU A C 1
ATOM 1766 O O . LEU A 1 211 ? 10.803 5.158 -19.866 1.00 95.25 211 LEU A O 1
ATOM 1770 N N . LEU A 1 212 ? 8.700 4.963 -19.121 1.00 95.81 212 LEU A N 1
ATOM 1771 C CA . LEU A 1 212 ? 8.245 4.118 -20.238 1.00 95.81 212 LEU A CA 1
ATOM 1772 C C . LEU A 1 212 ? 8.171 4.858 -21.588 1.00 95.81 212 LEU A C 1
ATOM 1774 O O . LEU A 1 212 ? 8.306 4.245 -22.643 1.00 95.81 212 LEU A O 1
ATOM 1778 N N . LYS A 1 213 ? 8.002 6.182 -21.584 1.00 94.31 213 LYS A N 1
ATOM 1779 C CA . LYS A 1 213 ? 8.014 7.015 -22.803 1.00 94.31 213 LYS A CA 1
ATOM 1780 C C . LYS A 1 213 ? 9.407 7.398 -23.288 1.00 94.31 213 LYS A C 1
ATOM 1782 O O . LYS A 1 213 ? 9.546 8.056 -24.315 1.00 94.31 213 LYS A O 1
ATOM 1787 N N . SER A 1 214 ? 10.440 7.057 -22.528 1.00 92.81 214 SER A N 1
ATOM 1788 C CA . SER A 1 214 ? 11.806 7.406 -22.896 1.00 92.81 214 SER A CA 1
ATOM 1789 C C . SER A 1 214 ? 12.291 6.575 -24.097 1.00 92.81 214 SER A C 1
ATOM 1791 O O . SER A 1 214 ? 11.887 5.420 -24.236 1.00 92.81 214 SER A O 1
ATOM 1793 N N . PRO A 1 215 ? 13.231 7.095 -24.914 1.00 92.38 215 PRO A N 1
ATOM 1794 C CA . PRO A 1 215 ? 13.686 6.434 -26.147 1.00 92.38 215 PRO A CA 1
ATOM 1795 C C . PRO A 1 215 ? 14.257 5.019 -25.973 1.00 92.38 215 PRO A C 1
ATOM 1797 O O . PRO A 1 215 ? 14.309 4.250 -26.931 1.00 92.38 215 PRO A O 1
ATOM 1800 N N . TRP A 1 216 ? 14.699 4.656 -24.763 1.00 93.62 216 TRP A N 1
ATOM 1801 C CA . TRP A 1 216 ? 15.175 3.300 -24.477 1.00 93.62 216 TRP A CA 1
ATOM 1802 C C . TRP A 1 216 ? 14.077 2.251 -24.694 1.00 93.62 216 TRP A C 1
ATOM 1804 O O . TRP A 1 216 ? 14.402 1.120 -25.039 1.00 93.62 216 TRP A O 1
ATOM 1814 N N . PHE A 1 217 ? 12.801 2.599 -24.491 1.00 95.50 217 PHE A N 1
ATOM 1815 C CA . PHE A 1 217 ? 11.706 1.638 -24.584 1.00 95.50 217 PHE A CA 1
ATOM 1816 C C . PHE A 1 217 ? 11.553 1.160 -26.027 1.00 95.50 217 PHE A C 1
ATOM 1818 O O . PHE A 1 217 ? 11.620 -0.035 -26.292 1.00 95.50 217 PHE A O 1
ATOM 1825 N N . ASP A 1 218 ? 11.461 2.096 -26.974 1.00 93.44 218 ASP A N 1
ATOM 1826 C CA . ASP A 1 218 ? 11.337 1.801 -28.407 1.00 93.44 218 ASP A CA 1
ATOM 1827 C C . ASP A 1 218 ? 12.547 1.048 -28.970 1.00 93.44 218 ASP A C 1
ATOM 1829 O O . ASP A 1 218 ? 12.418 0.274 -29.913 1.00 93.44 218 ASP A O 1
ATOM 1833 N N . LYS A 1 219 ? 13.725 1.222 -28.361 1.00 93.12 219 LYS A N 1
ATOM 1834 C CA . LYS A 1 219 ? 14.943 0.484 -28.720 1.00 93.12 219 LYS A CA 1
ATOM 1835 C C . LYS A 1 219 ? 14.844 -1.019 -28.431 1.00 93.12 219 LYS A C 1
ATOM 1837 O O . LYS A 1 219 ? 15.527 -1.798 -29.094 1.00 93.12 219 LYS A O 1
ATOM 1842 N N . PHE A 1 220 ? 14.059 -1.424 -27.432 1.00 94.75 220 PHE A N 1
ATOM 1843 C CA . PHE A 1 220 ? 13.983 -2.816 -26.969 1.00 94.75 220 PHE A CA 1
ATOM 1844 C C . PHE A 1 220 ? 12.592 -3.450 -27.094 1.00 94.75 220 PHE A C 1
ATOM 1846 O O . PHE A 1 220 ? 12.461 -4.643 -26.824 1.00 94.75 220 PHE A O 1
ATOM 1853 N N . CYS A 1 221 ? 11.577 -2.673 -27.464 1.00 93.06 221 CYS A N 1
ATOM 1854 C CA . CYS A 1 221 ? 10.203 -3.127 -27.642 1.00 93.06 221 CYS A CA 1
ATOM 1855 C C . CYS A 1 221 ? 10.058 -3.971 -28.914 1.00 93.06 221 CYS A C 1
ATOM 1857 O O . CYS A 1 221 ? 10.495 -3.538 -29.980 1.00 93.06 221 CYS A O 1
ATOM 1859 N N . ASP A 1 222 ? 9.424 -5.139 -28.791 1.00 88.88 222 ASP A N 1
ATOM 1860 C CA . ASP A 1 222 ? 9.204 -6.058 -29.915 1.00 88.88 222 ASP A CA 1
ATOM 1861 C C . ASP A 1 222 ? 8.142 -5.526 -30.894 1.00 88.88 222 ASP A C 1
ATOM 1863 O O . ASP A 1 222 ? 8.334 -5.545 -32.109 1.00 88.88 222 ASP A O 1
ATOM 1867 N N . ASP A 1 223 ? 7.069 -4.933 -30.359 1.00 89.00 223 ASP A N 1
ATOM 1868 C CA . ASP A 1 223 ? 5.999 -4.303 -31.137 1.00 89.00 223 ASP A CA 1
ATOM 1869 C C . ASP A 1 223 ? 5.744 -2.860 -30.672 1.00 89.00 223 ASP A C 1
ATOM 1871 O O . ASP A 1 223 ? 4.865 -2.565 -29.859 1.00 89.00 223 ASP A O 1
ATOM 1875 N N . SER A 1 224 ? 6.528 -1.923 -31.209 1.00 86.31 224 SER A N 1
ATOM 1876 C CA . SER A 1 224 ? 6.407 -0.494 -30.887 1.00 86.31 224 SER A CA 1
ATOM 1877 C C . SER A 1 224 ? 5.108 0.150 -31.381 1.00 86.31 224 SER A C 1
ATOM 1879 O O . SER A 1 224 ? 4.758 1.230 -30.904 1.00 86.31 224 SER A O 1
ATOM 1881 N N . LYS A 1 225 ? 4.380 -0.495 -32.307 1.00 87.75 225 LYS A N 1
ATOM 1882 C CA . LYS A 1 225 ? 3.061 -0.030 -32.757 1.00 87.75 225 LYS A CA 1
ATOM 1883 C C . LYS A 1 225 ? 1.965 -0.446 -31.785 1.00 87.75 225 LYS A C 1
ATOM 1885 O O . LYS A 1 225 ? 1.068 0.349 -31.532 1.00 87.75 225 LYS A O 1
ATOM 1890 N N . LYS A 1 226 ? 2.024 -1.673 -31.262 1.00 87.94 226 LYS A N 1
ATOM 1891 C CA . LYS A 1 226 ? 1.102 -2.152 -30.225 1.00 87.94 226 LYS A CA 1
ATOM 1892 C C . LYS A 1 226 ? 1.346 -1.419 -28.910 1.00 87.94 226 LYS A C 1
ATOM 1894 O O . LYS A 1 226 ? 0.424 -0.831 -28.356 1.00 87.94 226 LYS A O 1
ATOM 1899 N N . TYR A 1 227 ? 2.587 -1.423 -28.432 1.00 93.00 227 TYR A N 1
ATOM 1900 C CA . TYR A 1 227 ? 2.969 -0.820 -27.156 1.00 93.00 227 TYR A CA 1
ATOM 1901 C C . TYR A 1 227 ? 3.411 0.630 -27.351 1.00 93.00 227 TYR A C 1
ATOM 1903 O O . TYR A 1 227 ? 4.541 1.004 -27.021 1.00 93.00 227 TYR A O 1
ATOM 1911 N N . ASP A 1 228 ? 2.540 1.449 -27.930 1.00 93.06 228 ASP A N 1
ATOM 1912 C CA . ASP A 1 228 ? 2.816 2.857 -28.193 1.00 93.06 228 ASP A CA 1
ATOM 1913 C C . ASP A 1 228 ? 2.793 3.717 -26.908 1.00 93.06 228 ASP A C 1
ATOM 1915 O O . ASP A 1 228 ? 2.570 3.247 -25.789 1.00 93.06 228 ASP A O 1
ATOM 1919 N N . THR A 1 229 ? 3.043 5.017 -27.055 1.00 93.81 229 THR A N 1
ATOM 1920 C CA . THR A 1 229 ? 3.027 5.983 -25.945 1.00 93.81 229 THR A CA 1
ATOM 1921 C C . THR A 1 229 ? 1.685 6.026 -25.202 1.00 93.81 229 THR A C 1
ATOM 1923 O O . THR A 1 229 ? 1.680 6.245 -23.989 1.00 93.81 229 THR A O 1
ATOM 1926 N N . HIS A 1 230 ? 0.563 5.841 -25.906 1.00 93.38 230 HIS A N 1
ATOM 1927 C CA . HIS A 1 230 ? -0.773 5.879 -25.314 1.00 93.38 230 HIS A CA 1
ATOM 1928 C C . HIS A 1 230 ? -1.028 4.627 -24.473 1.00 93.38 230 HIS A C 1
ATOM 1930 O O . HIS A 1 230 ? -1.458 4.726 -23.323 1.00 93.38 230 HIS A O 1
ATOM 1936 N N . TRP A 1 231 ? -0.665 3.460 -24.998 1.00 95.31 231 TRP A N 1
ATOM 1937 C CA . TRP A 1 231 ? -0.732 2.200 -24.275 1.00 95.31 231 TRP A CA 1
ATOM 1938 C C . TRP A 1 231 ? 0.121 2.231 -23.002 1.00 95.31 231 TRP A C 1
ATOM 1940 O O . TRP A 1 231 ? -0.352 1.882 -21.920 1.00 95.31 231 TRP A O 1
ATOM 1950 N N . ARG A 1 232 ? 1.361 2.736 -23.094 1.00 95.25 232 ARG A N 1
ATOM 1951 C CA . ARG A 1 232 ? 2.273 2.858 -21.939 1.00 95.25 232 ARG A CA 1
ATOM 1952 C C . ARG A 1 232 ? 1.694 3.744 -20.834 1.00 95.25 232 ARG A C 1
ATOM 1954 O O . ARG A 1 232 ? 1.884 3.449 -19.655 1.00 95.25 232 ARG A O 1
ATOM 1961 N N . ASP A 1 233 ? 0.988 4.814 -21.198 1.00 94.38 233 ASP A N 1
ATOM 1962 C CA . ASP A 1 233 ? 0.268 5.654 -20.237 1.00 94.38 233 ASP A CA 1
ATOM 1963 C C . ASP A 1 233 ? -0.878 4.906 -19.565 1.00 94.38 233 ASP A C 1
ATOM 1965 O O . ASP A 1 233 ? -0.985 4.935 -18.336 1.00 94.38 233 ASP A O 1
ATOM 1969 N N . ASN A 1 234 ? -1.706 4.235 -20.368 1.00 94.25 234 ASN A N 1
ATOM 1970 C CA . ASN A 1 234 ? -2.875 3.506 -19.891 1.00 94.25 234 ASN A CA 1
ATOM 1971 C C . ASN A 1 234 ? -2.482 2.365 -18.953 1.00 94.25 234 ASN A C 1
ATOM 1973 O O . ASN A 1 234 ? -3.127 2.195 -17.921 1.00 94.25 234 ASN A O 1
ATOM 1977 N N . TYR A 1 235 ? -1.389 1.656 -19.244 1.00 95.75 235 TYR A N 1
ATOM 1978 C CA . TYR A 1 235 ? -0.843 0.630 -18.360 1.00 95.75 235 TYR A CA 1
ATOM 1979 C C . TYR A 1 235 ? -0.499 1.191 -16.974 1.00 95.75 235 TYR A C 1
ATOM 1981 O O . TYR A 1 235 ? -0.931 0.646 -15.957 1.00 95.75 235 TYR A O 1
ATOM 1989 N N . ILE A 1 236 ? 0.223 2.317 -16.909 1.00 96.69 236 ILE A N 1
ATOM 1990 C CA . ILE A 1 236 ? 0.554 2.947 -15.622 1.00 96.69 236 ILE A CA 1
ATOM 1991 C C . ILE A 1 236 ? -0.706 3.472 -14.924 1.00 96.69 236 ILE A C 1
ATOM 1993 O O . ILE A 1 236 ? -0.843 3.319 -13.710 1.00 96.69 236 ILE A O 1
ATOM 1997 N N . ASP A 1 237 ? -1.657 4.055 -15.653 1.00 94.56 237 ASP A N 1
ATOM 1998 C CA . ASP A 1 237 ? -2.908 4.510 -15.044 1.00 94.56 237 ASP A CA 1
ATOM 1999 C C . ASP A 1 237 ? -3.744 3.355 -14.495 1.00 94.56 237 ASP A C 1
ATOM 2001 O O . ASP A 1 237 ? -4.291 3.480 -13.398 1.00 94.56 237 ASP A O 1
ATOM 2005 N N . ALA A 1 238 ? -3.816 2.236 -15.212 1.00 94.12 238 ALA A N 1
ATOM 2006 C CA . ALA A 1 238 ? -4.505 1.031 -14.776 1.00 94.12 238 ALA A CA 1
ATOM 2007 C C . ALA A 1 238 ? -3.830 0.417 -13.545 1.00 94.12 238 ALA A C 1
ATOM 2009 O O . ALA A 1 238 ? -4.517 0.095 -12.576 1.00 94.12 238 ALA A O 1
ATOM 2010 N N . LEU A 1 239 ? -2.494 0.354 -13.525 1.00 94.38 239 LEU A N 1
ATOM 2011 C CA . LEU A 1 239 ? -1.728 -0.177 -12.395 1.00 94.38 239 LEU A CA 1
ATOM 2012 C C . LEU A 1 239 ? -2.017 0.593 -11.112 1.00 94.38 239 LEU A C 1
ATOM 2014 O O . LEU A 1 239 ? -2.256 0.001 -10.065 1.00 94.38 239 LEU A O 1
ATOM 2018 N N . PHE A 1 240 ? -2.061 1.917 -11.185 1.00 92.25 240 PHE A N 1
ATOM 2019 C CA . PHE A 1 240 ? -2.334 2.735 -10.009 1.00 92.25 240 PHE A CA 1
ATOM 2020 C C . PHE A 1 240 ? -3.824 2.887 -9.673 1.00 92.25 240 PHE A C 1
ATOM 2022 O O . PHE A 1 240 ? -4.141 3.358 -8.586 1.00 92.25 240 PHE A O 1
ATOM 2029 N N . LYS A 1 241 ? -4.733 2.525 -10.587 1.00 90.56 241 LYS A N 1
ATOM 2030 C CA . LYS A 1 241 ? -6.169 2.370 -10.294 1.00 90.56 241 LYS A CA 1
ATOM 2031 C C . LYS A 1 241 ? -6.497 1.001 -9.693 1.00 90.56 241 LYS A C 1
ATOM 2033 O O . LYS A 1 241 ? -7.557 0.854 -9.096 1.00 90.56 241 LYS A O 1
ATOM 2038 N N . SER A 1 242 ? -5.623 0.012 -9.876 1.00 88.88 242 SER A N 1
ATOM 2039 C CA . SER A 1 242 ? -5.766 -1.307 -9.263 1.00 88.88 242 SER A CA 1
ATOM 2040 C C . SER A 1 242 ? -5.605 -1.246 -7.739 1.00 88.88 242 SER A C 1
ATOM 2042 O O . SER A 1 242 ? -5.095 -0.268 -7.185 1.00 88.88 242 SER A O 1
ATOM 2044 N N . GLU A 1 243 ? -5.962 -2.338 -7.063 1.00 83.94 243 GLU A N 1
ATOM 2045 C CA . GLU A 1 243 ? -5.731 -2.525 -5.624 1.00 83.94 243 GLU A CA 1
ATOM 2046 C C . GLU A 1 243 ? -4.249 -2.376 -5.215 1.00 83.94 243 GLU A C 1
ATOM 2048 O O . GLU A 1 243 ? -3.951 -2.018 -4.078 1.00 83.94 243 GLU A O 1
ATOM 2053 N N . TYR A 1 244 ? -3.310 -2.556 -6.153 1.00 87.44 244 TYR A N 1
ATOM 2054 C CA . TYR A 1 244 ? -1.867 -2.476 -5.903 1.00 87.44 244 TYR A CA 1
ATOM 2055 C C . TYR A 1 244 ? -1.310 -1.048 -5.952 1.00 87.44 244 TYR A C 1
ATOM 2057 O O . TYR A 1 244 ? -0.202 -0.801 -5.473 1.00 87.44 244 TYR A O 1
ATOM 2065 N N . GLY A 1 245 ? -2.052 -0.084 -6.511 1.00 85.75 245 GLY A N 1
ATOM 2066 C CA . GLY A 1 245 ? -1.573 1.289 -6.694 1.00 85.75 245 GLY A CA 1
ATOM 2067 C C . GLY A 1 245 ? -1.108 1.937 -5.391 1.00 85.75 245 GLY A C 1
ATOM 2068 O O . GLY A 1 245 ? -0.044 2.557 -5.341 1.00 85.75 245 GLY A O 1
ATOM 2069 N N . GLN A 1 246 ? -1.862 1.722 -4.312 1.00 80.94 246 GLN A N 1
ATOM 2070 C CA . GLN A 1 246 ? -1.519 2.237 -2.990 1.00 80.94 246 GLN A CA 1
ATOM 2071 C C . GLN A 1 246 ? -0.258 1.575 -2.412 1.00 80.94 246 GLN A C 1
ATOM 2073 O O . GLN A 1 246 ? 0.551 2.253 -1.777 1.00 80.94 246 GLN A O 1
ATOM 2078 N N . GLU A 1 247 ? -0.045 0.276 -2.655 1.00 79.56 247 GLU A N 1
ATOM 2079 C CA . GLU A 1 247 ? 1.164 -0.430 -2.206 1.00 79.56 247 GLU A CA 1
ATOM 2080 C C . GLU A 1 247 ? 2.426 0.169 -2.849 1.00 79.56 247 GLU A C 1
ATOM 2082 O O . GLU A 1 247 ? 3.447 0.361 -2.177 1.00 79.56 247 GLU A O 1
ATOM 2087 N N . LEU A 1 248 ? 2.347 0.515 -4.139 1.00 85.31 248 LEU A N 1
ATOM 2088 C CA . LEU A 1 248 ? 3.448 1.142 -4.871 1.00 85.31 248 LEU A CA 1
ATOM 2089 C C . LEU A 1 248 ? 3.780 2.530 -4.316 1.00 85.31 248 LEU A C 1
ATOM 2091 O O . LEU A 1 248 ? 4.961 2.849 -4.164 1.00 85.31 248 LEU A O 1
ATOM 2095 N N . VAL A 1 249 ? 2.762 3.327 -3.965 1.00 84.44 249 VAL A N 1
ATOM 2096 C CA . VAL A 1 249 ? 2.953 4.636 -3.316 1.00 84.44 249 VAL A CA 1
ATOM 2097 C C . VAL A 1 249 ? 3.662 4.468 -1.976 1.00 84.44 249 VAL A C 1
ATOM 2099 O O . VAL A 1 249 ? 4.685 5.114 -1.738 1.00 84.44 249 VAL A O 1
ATOM 2102 N N . ILE A 1 250 ? 3.184 3.546 -1.131 1.00 77.31 250 ILE A N 1
ATOM 2103 C CA . ILE A 1 250 ? 3.769 3.281 0.192 1.00 77.31 250 ILE A CA 1
ATOM 2104 C C . ILE A 1 250 ? 5.246 2.878 0.071 1.00 77.31 250 ILE A C 1
ATOM 2106 O O . ILE A 1 250 ? 6.080 3.358 0.840 1.00 77.31 250 ILE A O 1
ATOM 2110 N N . GLY A 1 251 ? 5.591 2.031 -0.903 1.00 80.00 251 GLY A N 1
ATOM 2111 C CA . GLY A 1 251 ? 6.960 1.558 -1.101 1.00 80.00 251 GLY A CA 1
ATOM 2112 C C . GLY A 1 251 ? 7.915 2.563 -1.755 1.00 80.00 251 GLY A C 1
ATOM 2113 O O . GLY A 1 251 ? 9.133 2.400 -1.623 1.00 80.00 251 GLY A O 1
ATOM 2114 N N . TRP A 1 252 ? 7.402 3.578 -2.458 1.00 86.69 252 TRP A N 1
ATOM 2115 C CA . TRP A 1 252 ? 8.186 4.397 -3.387 1.00 86.69 252 TRP A CA 1
ATOM 2116 C C . TRP A 1 252 ? 9.434 5.016 -2.761 1.00 86.69 252 TRP A C 1
ATOM 2118 O O . TRP A 1 252 ? 10.532 4.791 -3.266 1.00 86.69 252 TRP A O 1
ATOM 2128 N N . ASP A 1 253 ? 9.309 5.693 -1.622 1.00 75.62 253 ASP A N 1
ATOM 2129 C CA . ASP A 1 253 ? 10.386 6.496 -1.022 1.00 75.62 253 ASP A CA 1
ATOM 2130 C C . ASP A 1 253 ? 11.685 5.716 -0.788 1.00 75.62 253 ASP A C 1
ATOM 2132 O O . ASP A 1 253 ? 12.782 6.231 -1.000 1.00 75.62 253 ASP A O 1
ATOM 2136 N N . LYS A 1 254 ? 11.567 4.448 -0.379 1.00 76.06 254 LYS A N 1
ATOM 2137 C CA . LYS A 1 254 ? 12.711 3.588 -0.035 1.00 76.06 254 LYS A CA 1
ATOM 2138 C C . LYS A 1 254 ? 13.064 2.599 -1.143 1.00 76.06 254 LYS A C 1
ATOM 2140 O O . LYS A 1 254 ? 14.174 2.070 -1.160 1.00 76.06 254 LYS A O 1
ATOM 2145 N N . LYS A 1 255 ? 12.131 2.327 -2.060 1.00 85.88 255 LYS A N 1
ATOM 2146 C CA . LYS A 1 255 ? 12.210 1.213 -3.016 1.00 85.88 255 LYS A CA 1
ATOM 2147 C C . LYS A 1 255 ? 12.043 1.656 -4.472 1.00 85.88 255 LYS A C 1
ATOM 2149 O O . LYS A 1 255 ? 11.717 0.826 -5.310 1.00 85.88 255 LYS A O 1
ATOM 2154 N N . GLN A 1 256 ? 12.327 2.915 -4.821 1.00 89.69 256 GLN A N 1
ATOM 2155 C CA . GLN A 1 256 ? 12.146 3.429 -6.194 1.00 89.69 256 GLN A CA 1
ATOM 2156 C C . GLN A 1 256 ? 12.757 2.529 -7.283 1.00 89.69 256 GLN A C 1
ATOM 2158 O O . GLN A 1 256 ? 12.094 2.206 -8.263 1.00 89.69 256 GLN A O 1
ATOM 2163 N N . ILE A 1 257 ? 14.020 2.106 -7.127 1.00 90.12 257 ILE A N 1
ATOM 2164 C CA . ILE A 1 257 ? 14.703 1.237 -8.110 1.00 90.12 257 ILE A CA 1
ATOM 2165 C C . ILE A 1 257 ? 14.044 -0.139 -8.181 1.00 90.12 257 ILE A C 1
ATOM 2167 O O . ILE A 1 257 ? 13.920 -0.707 -9.260 1.00 90.12 257 ILE A O 1
ATOM 2171 N N . GLN A 1 258 ? 13.621 -0.659 -7.034 1.00 92.81 258 GLN A N 1
ATOM 2172 C CA . GLN A 1 258 ? 12.955 -1.946 -6.924 1.00 92.81 258 GLN A CA 1
ATOM 2173 C C . GLN A 1 258 ? 11.581 -1.920 -7.598 1.00 92.81 258 GLN A C 1
ATOM 2175 O O . GLN A 1 258 ? 11.320 -2.759 -8.449 1.00 92.81 258 GLN A O 1
ATOM 2180 N N . ILE A 1 259 ? 10.757 -0.906 -7.320 1.00 93.06 259 ILE A N 1
ATOM 2181 C CA . ILE A 1 259 ? 9.445 -0.722 -7.956 1.00 93.06 259 ILE A CA 1
ATOM 2182 C C . ILE A 1 259 ? 9.589 -0.537 -9.467 1.00 93.06 259 ILE A C 1
ATOM 2184 O O . ILE A 1 259 ? 8.908 -1.219 -10.227 1.00 93.06 259 ILE A O 1
ATOM 2188 N N . LYS A 1 260 ? 10.517 0.322 -9.918 1.00 95.56 260 LYS A N 1
ATOM 2189 C CA . LYS A 1 260 ? 10.832 0.460 -11.350 1.00 95.56 260 LYS A CA 1
ATOM 2190 C C . LYS A 1 260 ? 11.212 -0.892 -11.956 1.00 95.56 260 LYS A C 1
ATOM 2192 O O . LYS A 1 260 ? 10.711 -1.240 -13.017 1.00 95.56 260 LYS A O 1
ATOM 2197 N N . GLY A 1 261 ? 12.054 -1.660 -11.265 1.00 96.12 261 GLY A N 1
ATOM 2198 C CA . GLY A 1 261 ? 12.458 -2.996 -11.687 1.00 96.12 261 GLY A CA 1
ATOM 2199 C C . GLY A 1 261 ? 11.277 -3.946 -11.834 1.00 96.12 261 GLY A C 1
ATOM 2200 O O . GLY A 1 261 ? 11.142 -4.557 -12.882 1.00 96.12 261 GLY A O 1
ATOM 2201 N N . TYR A 1 262 ? 10.386 -4.017 -10.848 1.00 95.62 262 TYR A N 1
ATOM 2202 C CA . TYR A 1 262 ? 9.215 -4.894 -10.901 1.00 95.62 262 TYR A CA 1
ATOM 2203 C C . TYR A 1 262 ? 8.237 -4.530 -12.016 1.00 95.62 262 TYR A C 1
ATOM 2205 O O . TYR A 1 262 ? 7.817 -5.412 -12.762 1.00 95.62 262 TYR A O 1
ATOM 2213 N N . VAL A 1 263 ? 7.936 -3.239 -12.192 1.00 96.00 263 VAL A N 1
ATOM 2214 C CA . VAL A 1 263 ? 7.069 -2.765 -13.284 1.00 96.00 263 VAL A CA 1
ATOM 2215 C C . VAL A 1 263 ? 7.653 -3.151 -14.646 1.00 96.00 263 VAL A C 1
ATOM 2217 O O . VAL A 1 263 ? 6.934 -3.660 -15.502 1.00 96.00 263 VAL A O 1
ATOM 2220 N N . LEU A 1 264 ? 8.962 -2.960 -14.836 1.00 96.75 264 LEU A N 1
ATOM 2221 C CA . LEU A 1 264 ? 9.667 -3.341 -16.062 1.00 96.75 264 LEU A CA 1
ATOM 2222 C C . LEU A 1 264 ? 9.782 -4.860 -16.236 1.00 96.75 264 LEU A C 1
ATOM 2224 O O . LEU A 1 264 ? 9.744 -5.355 -17.358 1.00 96.75 264 LEU A O 1
ATOM 2228 N N . GLY A 1 265 ? 9.936 -5.598 -15.140 1.00 95.94 265 GLY A N 1
ATOM 2229 C CA . GLY A 1 265 ? 9.994 -7.053 -15.146 1.00 95.94 265 GLY A CA 1
ATOM 2230 C C . GLY A 1 265 ? 8.676 -7.671 -15.596 1.00 95.94 265 GLY A C 1
ATOM 2231 O O . GLY A 1 265 ? 8.713 -8.582 -16.411 1.00 95.94 265 GLY A O 1
ATOM 2232 N N . CYS A 1 266 ? 7.531 -7.126 -15.171 1.00 96.19 266 CYS A N 1
ATOM 2233 C CA . CYS A 1 266 ? 6.216 -7.568 -15.653 1.00 96.19 266 CYS A CA 1
ATOM 2234 C C . CYS A 1 266 ? 6.096 -7.416 -17.176 1.00 96.19 266 CYS A C 1
ATOM 2236 O O . CYS A 1 266 ? 5.710 -8.360 -17.854 1.00 96.19 266 CYS A O 1
ATOM 2238 N N . LEU A 1 267 ? 6.516 -6.269 -17.725 1.00 95.44 267 LEU A N 1
ATOM 2239 C CA . LEU A 1 267 ? 6.554 -6.053 -19.178 1.00 95.44 267 LEU A CA 1
ATOM 2240 C C . LEU A 1 267 ? 7.490 -7.054 -19.876 1.00 95.44 267 LEU A C 1
ATOM 2242 O O . LEU A 1 267 ? 7.161 -7.586 -20.931 1.00 95.44 267 LEU A O 1
ATOM 2246 N N . TRP A 1 268 ? 8.650 -7.339 -19.278 1.00 94.81 268 TRP A N 1
ATOM 2247 C CA . TRP A 1 268 ? 9.598 -8.311 -19.824 1.00 94.81 268 TRP A CA 1
ATOM 2248 C C . TRP A 1 268 ? 9.029 -9.734 -19.842 1.00 94.81 268 TRP A C 1
ATOM 2250 O O . TRP A 1 268 ? 9.129 -10.408 -20.860 1.00 94.81 268 TRP A O 1
ATOM 2260 N N . PHE A 1 269 ? 8.414 -10.185 -18.746 1.00 93.38 269 PHE A N 1
ATOM 2261 C CA . PHE A 1 269 ? 7.812 -11.518 -18.661 1.00 93.38 269 PHE A CA 1
ATOM 2262 C C . PHE A 1 269 ? 6.580 -11.672 -19.559 1.00 93.38 269 PHE A C 1
ATOM 2264 O O . PHE A 1 269 ? 6.368 -12.755 -20.091 1.00 93.38 269 PHE A O 1
ATOM 2271 N N . ALA A 1 270 ? 5.832 -10.592 -19.791 1.00 91.75 270 ALA A N 1
ATOM 2272 C CA . ALA A 1 270 ? 4.725 -10.557 -20.746 1.00 91.75 270 ALA A CA 1
ATOM 2273 C C . ALA A 1 270 ? 5.174 -10.497 -22.222 1.00 91.75 270 ALA A C 1
ATOM 2275 O O . ALA A 1 270 ? 4.339 -10.362 -23.111 1.00 91.75 270 ALA A O 1
ATOM 2276 N N . GLY A 1 271 ? 6.481 -10.534 -22.506 1.00 91.00 271 GLY A N 1
ATOM 2277 C CA . GLY A 1 271 ? 6.991 -10.534 -23.880 1.00 91.00 271 GLY A CA 1
ATOM 2278 C C . GLY A 1 271 ? 6.905 -9.183 -24.598 1.00 91.00 271 GLY A C 1
ATOM 2279 O O . GLY A 1 271 ? 6.928 -9.138 -25.821 1.00 91.00 271 GLY A O 1
ATOM 2280 N N . VAL A 1 272 ? 6.825 -8.063 -23.870 1.00 94.25 272 VAL A N 1
ATOM 2281 C CA . VAL A 1 272 ? 6.806 -6.712 -24.475 1.00 94.25 272 VAL A CA 1
ATOM 2282 C C . VAL A 1 272 ? 8.145 -6.366 -25.141 1.00 94.25 272 VAL A C 1
ATOM 2284 O O . VAL A 1 272 ? 8.201 -5.596 -26.101 1.00 94.25 272 VAL A O 1
ATOM 2287 N N . PHE A 1 273 ? 9.245 -6.918 -24.625 1.00 94.94 273 PHE A N 1
ATOM 2288 C CA . PHE A 1 273 ? 10.595 -6.682 -25.132 1.00 94.94 273 PHE A CA 1
ATOM 2289 C C . PHE A 1 273 ? 11.107 -7.874 -25.941 1.00 94.94 273 PHE A C 1
ATOM 2291 O O . PHE A 1 273 ? 10.739 -9.013 -25.662 1.00 94.94 273 PHE A O 1
ATOM 2298 N N . PHE A 1 274 ? 12.029 -7.621 -26.876 1.00 90.19 274 PHE A N 1
ATOM 2299 C CA . PHE A 1 274 ? 12.664 -8.678 -27.667 1.00 90.19 274 PHE A CA 1
ATOM 2300 C C . PHE A 1 274 ? 13.234 -9.796 -26.778 1.00 90.19 274 PHE A C 1
ATOM 2302 O O . PHE A 1 274 ? 14.022 -9.533 -25.865 1.00 90.19 274 PHE A O 1
ATOM 2309 N N . GLU A 1 275 ? 12.947 -11.052 -27.126 1.00 84.31 275 GLU A N 1
ATOM 2310 C CA . GLU A 1 275 ? 13.332 -12.249 -26.356 1.00 84.31 275 GLU A CA 1
ATOM 2311 C C . GLU A 1 275 ? 14.841 -12.320 -26.041 1.00 84.31 275 GLU A C 1
ATOM 2313 O O . GLU A 1 275 ? 15.267 -12.764 -24.975 1.00 84.31 275 GLU A O 1
ATOM 2318 N N . LYS A 1 276 ? 15.683 -11.828 -26.959 1.00 86.56 276 LYS A N 1
ATOM 2319 C CA . LYS A 1 276 ? 17.151 -11.862 -26.829 1.00 86.56 276 LYS A CA 1
ATOM 2320 C C . LYS A 1 276 ? 17.725 -10.718 -25.990 1.00 86.56 276 LYS A C 1
ATOM 2322 O O . LYS A 1 276 ? 18.932 -10.695 -25.730 1.00 86.56 276 LYS A O 1
ATOM 2327 N N . VAL A 1 277 ? 16.911 -9.743 -25.587 1.00 89.75 277 VAL A N 1
ATOM 2328 C CA . VAL A 1 277 ? 17.379 -8.592 -24.813 1.00 89.75 277 VAL A CA 1
ATOM 2329 C C . VAL A 1 277 ? 17.478 -8.963 -23.337 1.00 89.75 277 VAL A C 1
ATOM 2331 O O . VAL A 1 277 ? 16.500 -9.291 -22.667 1.00 89.75 277 VAL A O 1
ATOM 2334 N N . SER A 1 278 ? 18.692 -8.853 -22.797 1.00 93.75 278 SER A N 1
ATOM 2335 C CA . SER A 1 278 ? 18.914 -9.054 -21.364 1.00 93.75 278 SER A CA 1
ATOM 2336 C C . SER A 1 278 ? 18.344 -7.898 -20.530 1.00 93.75 278 SER A C 1
ATOM 2338 O O . SER A 1 278 ? 18.511 -6.724 -20.873 1.00 93.75 278 SER A O 1
ATOM 2340 N N . LYS A 1 279 ? 17.775 -8.225 -19.363 1.00 95.31 279 LYS A N 1
ATOM 2341 C CA . LYS A 1 279 ? 17.327 -7.257 -18.339 1.00 95.31 279 LYS A CA 1
ATOM 2342 C C . LYS A 1 279 ? 18.429 -6.250 -17.978 1.00 95.31 279 LYS A C 1
ATOM 2344 O O . LYS A 1 279 ? 18.170 -5.060 -17.815 1.00 95.31 279 LYS A O 1
ATOM 2349 N N . PHE A 1 280 ? 19.681 -6.708 -17.942 1.00 95.31 280 PHE A N 1
ATOM 2350 C CA . PHE A 1 280 ? 20.834 -5.860 -17.652 1.00 95.31 280 PHE A CA 1
ATOM 2351 C C . PHE A 1 280 ? 21.122 -4.842 -18.762 1.00 95.31 280 PHE A C 1
ATOM 2353 O O . PHE A 1 280 ? 21.506 -3.713 -18.464 1.00 95.31 280 PHE A O 1
ATOM 2360 N N . ALA A 1 281 ? 20.906 -5.196 -20.033 1.00 93.88 281 ALA A N 1
ATOM 2361 C CA . ALA A 1 281 ? 21.045 -4.255 -21.144 1.00 93.88 281 ALA A CA 1
ATOM 2362 C C . ALA A 1 281 ? 20.000 -3.130 -21.067 1.00 93.88 281 ALA A C 1
ATOM 2364 O O . ALA A 1 281 ? 20.369 -1.961 -21.183 1.00 93.88 281 ALA A O 1
ATOM 2365 N N . ILE A 1 282 ? 18.739 -3.473 -20.778 1.00 95.06 282 ILE A N 1
ATOM 2366 C CA . ILE A 1 282 ? 17.661 -2.497 -20.545 1.00 95.06 282 ILE A CA 1
ATOM 2367 C C . ILE A 1 282 ? 18.022 -1.580 -19.370 1.00 95.06 282 ILE A C 1
ATOM 2369 O O . ILE A 1 282 ? 18.001 -0.357 -19.501 1.00 95.06 282 ILE A O 1
ATOM 2373 N N . ALA A 1 283 ? 18.430 -2.160 -18.237 1.00 95.12 283 ALA A N 1
ATOM 2374 C CA . ALA A 1 283 ? 18.778 -1.403 -17.038 1.00 95.12 283 ALA A CA 1
ATOM 2375 C C . ALA A 1 283 ? 19.920 -0.399 -17.270 1.00 95.12 283 ALA A C 1
ATOM 2377 O O . ALA A 1 283 ? 19.867 0.727 -16.769 1.00 95.12 283 ALA A O 1
ATOM 2378 N N . LYS A 1 284 ? 20.939 -0.782 -18.052 1.00 93.25 284 LYS A N 1
ATOM 2379 C CA . LYS A 1 284 ? 22.042 0.115 -18.416 1.00 93.25 284 LYS A CA 1
ATOM 2380 C C . LYS A 1 284 ? 21.556 1.289 -19.251 1.00 93.25 284 LYS A C 1
ATOM 2382 O O . LYS A 1 284 ? 21.924 2.412 -18.927 1.00 93.25 284 LYS A O 1
ATOM 2387 N N . GLU A 1 285 ? 20.728 1.041 -20.264 1.00 93.00 285 GLU A N 1
ATOM 2388 C CA . GLU A 1 285 ? 20.200 2.095 -21.137 1.00 93.00 285 GLU A CA 1
ATOM 2389 C C . GLU A 1 285 ? 19.363 3.113 -20.355 1.00 93.00 285 GLU A C 1
ATOM 2391 O O . GLU A 1 285 ? 19.544 4.316 -20.522 1.00 93.00 285 GLU A O 1
ATOM 2396 N N . ILE A 1 286 ? 18.506 2.635 -19.446 1.00 93.25 286 ILE A N 1
ATOM 2397 C CA . ILE A 1 286 ? 17.683 3.482 -18.573 1.00 93.25 286 ILE A CA 1
ATOM 2398 C C . ILE A 1 286 ? 18.550 4.402 -17.707 1.00 93.25 286 ILE A C 1
ATOM 2400 O O . ILE A 1 286 ? 18.203 5.561 -17.487 1.00 93.25 286 ILE A O 1
ATOM 2404 N N . LEU A 1 287 ? 19.665 3.886 -17.182 1.00 90.69 287 LEU A N 1
ATOM 2405 C CA . LEU A 1 287 ? 20.508 4.620 -16.238 1.00 90.69 287 LEU A CA 1
ATOM 2406 C C . LEU A 1 287 ? 21.619 5.437 -16.906 1.00 90.69 287 LEU A C 1
ATOM 2408 O O . LEU A 1 287 ? 22.147 6.354 -16.282 1.00 90.69 287 LEU A O 1
ATOM 2412 N N . SER A 1 288 ? 21.968 5.150 -18.161 1.00 86.19 288 SER A N 1
ATOM 2413 C CA . SER A 1 288 ? 23.031 5.844 -18.897 1.00 86.19 288 SER A CA 1
ATOM 2414 C C . SER A 1 288 ? 22.891 7.376 -18.950 1.00 86.19 288 SER A C 1
ATOM 2416 O O . SER A 1 288 ? 23.919 8.035 -18.797 1.00 86.19 288 SER A O 1
ATOM 2418 N N . PRO A 1 289 ? 21.691 7.978 -19.098 1.00 85.75 289 PRO A N 1
ATOM 2419 C CA . PRO A 1 289 ? 21.536 9.436 -19.066 1.00 85.75 289 PRO A CA 1
ATOM 2420 C C . PRO A 1 289 ? 21.932 10.083 -17.731 1.00 85.75 289 PRO A C 1
ATOM 2422 O O . PRO A 1 289 ? 22.355 11.234 -17.710 1.00 85.75 289 PRO A O 1
ATOM 2425 N N . TYR A 1 290 ? 21.816 9.348 -16.622 1.00 82.81 290 TYR A N 1
ATOM 2426 C CA . TYR A 1 290 ? 22.128 9.838 -15.273 1.00 82.81 290 TYR A CA 1
ATOM 2427 C C . TYR A 1 290 ? 23.579 9.569 -14.863 1.00 82.81 290 TYR A C 1
ATOM 2429 O O . TYR A 1 290 ? 24.083 10.170 -13.919 1.00 82.81 290 TYR A O 1
ATOM 2437 N N . TYR A 1 291 ? 24.248 8.664 -15.579 1.00 80.50 291 TYR A N 1
ATOM 2438 C CA . TYR A 1 291 ? 25.622 8.248 -15.328 1.00 80.50 291 TYR A CA 1
ATOM 2439 C C . TYR A 1 291 ? 26.378 8.165 -16.665 1.00 80.50 291 TYR A C 1
ATOM 2441 O O . TYR A 1 291 ? 26.640 7.063 -17.162 1.00 80.50 291 TYR A O 1
ATOM 2449 N N . PRO A 1 292 ? 26.690 9.312 -17.297 1.00 67.56 292 PRO A N 1
ATOM 2450 C CA . PRO A 1 292 ? 27.339 9.332 -18.602 1.00 67.56 292 PRO A CA 1
ATOM 2451 C C . PRO A 1 292 ? 28.661 8.562 -18.545 1.00 67.56 292 PRO A C 1
ATOM 2453 O O . PRO A 1 292 ? 29.512 8.836 -17.717 1.00 67.56 292 PRO A O 1
ATOM 2456 N N . THR A 1 293 ? 28.851 7.568 -19.413 1.00 63.69 293 THR A N 1
ATOM 2457 C CA . THR A 1 293 ? 29.975 6.617 -19.298 1.00 63.69 293 THR A CA 1
ATOM 2458 C C . THR A 1 293 ? 31.233 7.031 -20.063 1.00 63.69 293 THR A C 1
ATOM 2460 O O . THR A 1 293 ? 32.221 6.293 -20.067 1.00 63.69 293 THR A O 1
ATOM 2463 N N . LYS A 1 294 ? 31.208 8.166 -20.770 1.00 60.72 294 LYS A N 1
ATOM 2464 C CA . LYS A 1 294 ? 32.379 8.689 -21.484 1.00 60.72 294 LYS A CA 1
ATOM 2465 C C . LYS A 1 294 ? 33.140 9.637 -20.553 1.00 60.72 294 LYS A C 1
ATOM 2467 O O . LYS A 1 294 ? 32.629 10.699 -20.227 1.00 60.72 294 LYS A O 1
ATOM 2472 N N . ASN A 1 295 ? 34.360 9.248 -20.175 1.00 58.59 295 ASN A N 1
ATOM 2473 C CA . ASN A 1 295 ? 35.315 10.040 -19.382 1.00 58.59 295 ASN A CA 1
ATOM 2474 C C . ASN A 1 295 ? 34.847 10.428 -17.965 1.00 58.59 295 ASN A C 1
ATOM 2476 O O . ASN A 1 295 ? 35.003 11.575 -17.556 1.00 58.59 295 ASN A O 1
ATOM 2480 N N . THR A 1 296 ? 34.301 9.480 -17.201 1.00 65.56 296 THR A N 1
ATOM 2481 C CA . THR A 1 296 ? 33.897 9.705 -15.801 1.00 65.56 296 THR A CA 1
ATOM 2482 C C . THR A 1 296 ? 34.782 8.986 -14.791 1.00 65.56 296 THR A C 1
ATOM 2484 O O . THR A 1 296 ? 35.352 7.934 -15.085 1.00 65.56 296 THR A O 1
ATOM 2487 N N . ASP A 1 297 ? 34.828 9.548 -13.581 1.00 77.62 297 ASP A N 1
ATOM 2488 C CA . ASP A 1 297 ? 35.436 8.977 -12.377 1.00 77.62 297 ASP A CA 1
ATOM 2489 C C . ASP A 1 297 ? 35.062 7.488 -12.190 1.00 77.62 297 ASP A C 1
ATOM 2491 O O . ASP A 1 297 ? 33.930 7.063 -12.464 1.00 77.62 297 ASP A O 1
ATOM 2495 N N . ALA A 1 298 ? 36.017 6.683 -11.715 1.00 82.44 298 ALA A N 1
ATOM 2496 C CA . ALA A 1 298 ? 35.827 5.270 -11.398 1.00 82.44 298 ALA A CA 1
ATOM 2497 C C . ALA A 1 298 ? 34.646 5.037 -10.437 1.00 82.44 298 ALA A C 1
ATOM 2499 O O . ALA A 1 298 ? 33.933 4.041 -10.584 1.00 82.44 298 ALA A O 1
ATOM 2500 N N . GLN A 1 299 ? 34.394 5.970 -9.513 1.00 82.88 299 GLN A N 1
ATOM 2501 C CA . GLN A 1 299 ? 33.277 5.897 -8.568 1.00 82.88 299 GLN A CA 1
ATOM 2502 C C . GLN A 1 299 ? 31.914 5.976 -9.269 1.00 82.88 299 GLN A C 1
ATOM 2504 O O . GLN A 1 299 ? 31.040 5.148 -9.015 1.00 82.88 299 GLN A O 1
ATOM 2509 N N . VAL A 1 300 ? 31.751 6.898 -10.224 1.00 83.69 300 VAL A N 1
ATOM 2510 C CA . VAL A 1 300 ? 30.509 7.063 -11.008 1.00 83.69 300 VAL A CA 1
ATOM 2511 C C . VAL A 1 300 ? 30.220 5.805 -11.826 1.00 83.69 300 VAL A C 1
ATOM 2513 O O . VAL A 1 300 ? 29.086 5.325 -11.886 1.00 83.69 300 VAL A O 1
ATOM 2516 N N . LYS A 1 301 ? 31.266 5.211 -12.413 1.00 84.12 301 LYS A N 1
ATOM 2517 C CA . LYS A 1 301 ? 31.153 3.959 -13.170 1.00 84.12 301 LYS A CA 1
ATOM 2518 C C . LYS A 1 301 ? 30.741 2.784 -12.278 1.00 84.12 301 LYS A C 1
ATOM 2520 O O . LYS A 1 301 ? 29.911 1.971 -12.689 1.00 84.12 301 LYS A O 1
ATOM 2525 N N . GLN A 1 302 ? 31.305 2.694 -11.073 1.00 87.06 302 GLN A N 1
ATOM 2526 C CA . GLN A 1 302 ? 30.962 1.655 -10.103 1.00 87.06 302 GLN A CA 1
ATOM 2527 C C . GLN A 1 302 ? 29.519 1.806 -9.604 1.00 87.06 302 GLN A C 1
ATOM 2529 O O . GLN A 1 302 ? 28.795 0.812 -9.503 1.00 87.06 302 GLN A O 1
ATOM 2534 N N . GLU A 1 303 ? 29.071 3.034 -9.337 1.00 88.69 303 GLU A N 1
ATOM 2535 C CA . GLU A 1 303 ? 27.697 3.293 -8.914 1.00 88.69 303 GLU A CA 1
ATOM 2536 C C . GLU A 1 303 ? 26.693 2.942 -10.017 1.00 88.69 303 GLU A C 1
ATOM 2538 O O . GLU A 1 303 ? 25.727 2.222 -9.756 1.00 88.69 303 GLU A O 1
ATOM 2543 N N . TRP A 1 304 ? 26.958 3.350 -11.260 1.00 90.25 304 TRP A N 1
ATOM 2544 C CA . TRP A 1 304 ? 26.137 2.982 -12.413 1.00 90.25 304 TRP A CA 1
ATOM 2545 C C . TRP A 1 304 ? 26.005 1.468 -12.573 1.00 90.25 304 TRP A C 1
ATOM 2547 O O . TRP A 1 304 ? 24.896 0.959 -12.754 1.00 90.25 304 TRP A O 1
ATOM 2557 N N . GLN A 1 305 ? 27.116 0.731 -12.464 1.00 90.44 305 GLN A N 1
ATOM 2558 C CA . GLN A 1 305 ? 27.100 -0.731 -12.515 1.00 90.44 305 GLN A CA 1
ATOM 2559 C C . GLN A 1 305 ? 26.255 -1.316 -11.384 1.00 90.44 305 GLN A C 1
ATOM 2561 O O . GLN A 1 305 ? 25.378 -2.137 -11.645 1.00 90.44 305 GLN A O 1
ATOM 2566 N N . LYS A 1 306 ? 26.457 -0.856 -10.144 1.00 92.38 306 LYS A N 1
ATOM 2567 C CA . LYS A 1 306 ? 25.689 -1.312 -8.978 1.00 92.38 306 LYS A CA 1
ATOM 2568 C C . LYS A 1 306 ? 24.189 -1.079 -9.169 1.00 92.38 306 LYS A C 1
ATOM 2570 O O . LYS A 1 306 ? 23.398 -1.996 -8.965 1.00 92.38 306 LYS A O 1
ATOM 2575 N N . LYS A 1 307 ? 23.797 0.126 -9.588 1.00 92.50 307 LYS A N 1
ATOM 2576 C CA . LYS A 1 307 ? 22.395 0.518 -9.795 1.00 92.50 307 LYS A CA 1
ATOM 2577 C C . LYS A 1 307 ? 21.757 -0.248 -10.957 1.00 92.50 307 LYS A C 1
ATOM 2579 O O . LYS A 1 307 ? 20.624 -0.703 -10.817 1.00 92.50 307 LYS A O 1
ATOM 2584 N N . SER A 1 308 ? 22.496 -0.456 -12.049 1.00 94.56 308 SER A N 1
ATOM 2585 C CA . SER A 1 308 ? 22.046 -1.257 -13.198 1.00 94.56 308 SER A CA 1
ATOM 2586 C C . SER A 1 308 ? 21.832 -2.718 -12.813 1.00 94.56 308 SER A C 1
ATOM 2588 O O . SER A 1 308 ? 20.804 -3.298 -13.158 1.00 94.56 308 SER A O 1
ATOM 2590 N N . SER A 1 309 ? 22.755 -3.302 -12.043 1.00 95.12 309 SER A N 1
ATOM 2591 C CA . SER A 1 309 ? 22.610 -4.667 -11.530 1.00 95.12 309 SER A CA 1
ATOM 2592 C C . SER A 1 309 ? 21.409 -4.782 -10.598 1.00 95.12 309 SER A C 1
ATOM 2594 O O . SER A 1 309 ? 20.619 -5.707 -10.738 1.00 95.12 309 SER A O 1
ATOM 2596 N N . SER A 1 310 ? 21.215 -3.822 -9.687 1.00 95.69 310 SER A N 1
ATOM 2597 C CA . SER A 1 310 ? 20.039 -3.801 -8.812 1.00 95.69 310 SER A CA 1
ATOM 2598 C C . SER A 1 310 ? 18.731 -3.730 -9.600 1.00 95.69 310 SER A C 1
ATOM 2600 O O . SER A 1 310 ? 17.842 -4.536 -9.350 1.00 95.69 310 SER A O 1
ATOM 2602 N N . LEU A 1 311 ? 18.613 -2.813 -10.566 1.00 96.50 311 LEU A N 1
ATOM 2603 C CA . LEU A 1 311 ? 17.410 -2.684 -11.392 1.00 96.50 311 LEU A CA 1
ATOM 2604 C C . LEU A 1 311 ? 17.125 -3.978 -12.172 1.00 96.50 311 LEU A C 1
ATOM 2606 O O . LEU A 1 311 ? 16.010 -4.488 -12.124 1.00 96.50 311 LEU A O 1
ATOM 2610 N N . SER A 1 312 ? 18.150 -4.545 -12.815 1.00 96.94 312 SER A N 1
ATOM 2611 C CA . SER A 1 312 ? 18.052 -5.812 -13.550 1.00 96.94 312 SER A CA 1
ATOM 2612 C C . SER A 1 312 ? 17.646 -6.988 -12.661 1.00 96.94 312 SER A C 1
ATOM 2614 O O . SER A 1 312 ? 16.888 -7.848 -13.104 1.00 96.94 312 SER A O 1
ATOM 2616 N N . ASN A 1 313 ? 18.151 -7.049 -11.427 1.00 97.31 313 ASN A N 1
ATOM 2617 C CA . ASN A 1 313 ? 17.788 -8.102 -10.481 1.00 97.31 313 ASN A CA 1
ATOM 2618 C C . ASN A 1 313 ? 16.308 -8.011 -10.113 1.00 97.31 313 ASN A C 1
ATOM 2620 O O . ASN A 1 313 ? 15.613 -9.018 -10.169 1.00 97.31 313 ASN A O 1
ATOM 2624 N N . TYR A 1 314 ? 15.805 -6.809 -9.822 1.00 97.12 314 TYR A N 1
ATOM 2625 C CA . TYR A 1 314 ? 14.388 -6.623 -9.511 1.00 97.12 314 TYR A CA 1
ATOM 2626 C C . TYR A 1 314 ? 13.481 -6.895 -10.715 1.00 97.12 314 TYR A C 1
ATOM 2628 O O . TYR A 1 314 ? 12.435 -7.508 -10.547 1.00 97.12 314 TYR A O 1
ATOM 2636 N N . MET A 1 315 ? 13.903 -6.567 -11.943 1.00 96.88 315 MET A N 1
ATOM 2637 C CA . MET A 1 315 ? 13.202 -7.035 -13.152 1.00 96.88 315 MET A CA 1
ATOM 2638 C C . MET A 1 315 ? 13.110 -8.564 -13.224 1.00 96.88 315 MET A C 1
ATOM 2640 O O . MET A 1 315 ? 12.169 -9.104 -13.794 1.00 96.88 315 MET A O 1
ATOM 2644 N N . GLY A 1 316 ? 14.102 -9.271 -12.681 1.00 94.44 316 GLY A N 1
ATOM 2645 C CA . GLY A 1 316 ? 14.137 -10.729 -12.642 1.00 94.44 316 GLY A CA 1
ATOM 2646 C C . GLY A 1 316 ? 13.268 -11.373 -11.568 1.00 94.44 316 GLY A C 1
ATOM 2647 O O . GLY A 1 316 ? 13.086 -12.576 -11.651 1.00 94.44 316 GLY A O 1
ATOM 2648 N N . GLN A 1 317 ? 12.756 -10.588 -10.621 1.00 95.00 317 GLN A N 1
ATOM 2649 C CA . GLN A 1 317 ? 11.969 -11.025 -9.461 1.00 95.00 317 GLN A CA 1
ATOM 2650 C C . GLN A 1 317 ? 10.533 -10.479 -9.512 1.00 95.00 317 GLN A C 1
ATOM 2652 O O . GLN A 1 317 ? 9.875 -10.314 -8.482 1.00 95.00 317 GLN A O 1
ATOM 2657 N N . ALA A 1 318 ? 10.073 -10.063 -10.693 1.00 92.50 318 ALA A N 1
ATOM 2658 C CA . ALA A 1 318 ? 8.751 -9.466 -10.835 1.00 92.50 318 ALA A CA 1
ATOM 2659 C C . ALA A 1 318 ? 7.626 -10.476 -10.567 1.00 92.50 318 ALA A C 1
ATOM 2661 O O . ALA A 1 318 ? 6.601 -10.078 -10.032 1.00 92.50 318 ALA A O 1
ATOM 2662 N N . ASP A 1 319 ? 7.852 -11.757 -10.853 1.00 90.06 319 ASP A N 1
ATOM 2663 C CA . ASP A 1 319 ? 6.973 -12.894 -10.552 1.00 90.06 319 ASP A CA 1
ATOM 2664 C C . ASP A 1 319 ? 6.754 -13.127 -9.048 1.00 90.06 319 ASP A C 1
ATOM 2666 O O . ASP A 1 319 ? 5.754 -13.711 -8.642 1.00 90.06 319 ASP A O 1
ATOM 2670 N N . GLU A 1 320 ? 7.644 -12.612 -8.197 1.00 88.12 320 GLU A N 1
ATOM 2671 C CA . GLU A 1 320 ? 7.471 -12.634 -6.740 1.00 88.12 320 GLU A CA 1
ATOM 2672 C C . GLU A 1 320 ? 6.515 -11.535 -6.232 1.00 88.12 320 GLU A C 1
ATOM 2674 O O . GLU A 1 320 ? 6.226 -11.465 -5.034 1.00 88.12 320 GLU A O 1
ATOM 2679 N N . GLN A 1 321 ? 6.056 -10.626 -7.102 1.00 85.94 321 GLN A N 1
ATOM 2680 C CA . GLN A 1 321 ? 5.196 -9.510 -6.712 1.00 85.94 321 GLN A CA 1
ATOM 2681 C C . GLN A 1 321 ? 3.717 -9.851 -6.853 1.00 85.94 321 GLN A C 1
ATOM 2683 O O . GLN A 1 321 ? 3.285 -10.449 -7.829 1.00 85.94 321 GLN A O 1
ATOM 2688 N N . LYS A 1 322 ? 2.901 -9.363 -5.914 1.00 84.69 322 LYS A N 1
ATOM 2689 C CA . LYS A 1 322 ? 1.449 -9.605 -5.922 1.00 84.69 322 LYS A CA 1
ATOM 2690 C C . LYS A 1 322 ? 0.751 -9.094 -7.180 1.00 84.69 322 LYS A C 1
ATOM 2692 O O . LYS A 1 322 ? -0.180 -9.723 -7.661 1.00 84.69 322 LYS A O 1
ATOM 2697 N N . PHE A 1 323 ? 1.207 -7.959 -7.709 1.00 89.88 323 PHE A N 1
ATOM 2698 C CA . PHE A 1 323 ? 0.612 -7.354 -8.897 1.00 89.88 323 PHE A CA 1
ATOM 2699 C C . PHE A 1 323 ? 1.054 -8.027 -10.204 1.00 89.88 323 PHE A C 1
ATOM 2701 O O . PHE A 1 323 ? 0.604 -7.604 -11.265 1.00 89.88 323 PHE A O 1
ATOM 2708 N N . TYR A 1 324 ? 1.921 -9.048 -10.149 1.00 92.56 324 TYR A N 1
ATOM 2709 C CA . TYR A 1 324 ? 2.436 -9.736 -11.330 1.00 92.56 324 TYR A CA 1
ATOM 2710 C C . TYR A 1 324 ? 1.312 -10.318 -12.183 1.00 92.56 324 TYR A C 1
ATOM 2712 O O . TYR A 1 324 ? 1.156 -9.916 -13.331 1.00 92.56 324 TYR A O 1
ATOM 2720 N N . ASP A 1 325 ? 0.471 -11.179 -11.605 1.00 91.62 325 ASP A N 1
ATOM 2721 C CA . ASP A 1 325 ? -0.628 -11.824 -12.333 1.00 91.62 325 ASP A CA 1
ATOM 2722 C C . ASP A 1 325 ? -1.602 -10.799 -12.918 1.00 91.62 325 ASP A C 1
ATOM 2724 O O . ASP A 1 325 ? -2.100 -10.965 -14.031 1.00 91.62 325 ASP A O 1
ATOM 2728 N N . TRP A 1 326 ? -1.871 -9.720 -12.175 1.00 94.19 326 TRP A N 1
ATOM 2729 C CA . TRP A 1 326 ? -2.684 -8.609 -12.660 1.00 94.19 326 TRP A CA 1
ATOM 2730 C C . TRP A 1 326 ? -2.032 -7.924 -13.867 1.00 94.19 326 TRP A C 1
ATOM 2732 O O . TRP A 1 326 ? -2.708 -7.679 -14.865 1.00 94.19 326 TRP A O 1
ATOM 2742 N N . ALA A 1 327 ? -0.727 -7.648 -13.800 1.00 93.19 327 ALA A N 1
ATOM 2743 C CA . ALA A 1 327 ? 0.001 -6.970 -14.865 1.00 93.19 327 ALA A CA 1
ATOM 2744 C C . ALA A 1 327 ? 0.072 -7.835 -16.124 1.00 93.19 327 ALA A C 1
ATOM 2746 O O . ALA A 1 327 ? -0.241 -7.337 -17.201 1.00 93.19 327 ALA A O 1
ATOM 2747 N N . ILE A 1 328 ? 0.404 -9.124 -15.994 1.00 93.88 328 ILE A N 1
ATOM 2748 C CA . ILE A 1 328 ? 0.414 -10.070 -17.118 1.00 93.88 328 ILE A CA 1
ATOM 2749 C C . ILE A 1 328 ? -0.969 -10.120 -17.777 1.00 93.88 328 ILE A C 1
ATOM 2751 O O . ILE A 1 328 ? -1.078 -9.876 -18.975 1.00 93.88 328 ILE A O 1
ATOM 2755 N N . LYS A 1 329 ? -2.042 -10.291 -16.992 1.00 92.31 329 LYS A N 1
ATOM 2756 C CA . LYS A 1 329 ? -3.420 -10.292 -17.513 1.00 92.31 329 LYS A CA 1
ATOM 2757 C C . LYS A 1 329 ? -3.818 -8.985 -18.186 1.00 92.31 329 LYS A C 1
ATOM 2759 O O . LYS A 1 329 ? -4.573 -9.022 -19.148 1.00 92.31 329 LYS A O 1
ATOM 2764 N N . TYR A 1 330 ? -3.370 -7.836 -17.685 1.00 92.44 330 TYR A N 1
ATOM 2765 C CA . TYR A 1 330 ? -3.643 -6.553 -18.333 1.00 92.44 330 TYR A CA 1
ATOM 2766 C C . TYR A 1 330 ? -2.962 -6.476 -19.705 1.00 92.44 330 TYR A C 1
ATOM 2768 O O . TYR A 1 330 ? -3.576 -6.043 -20.675 1.00 92.44 330 TYR A O 1
ATOM 2776 N N . ILE A 1 331 ? -1.703 -6.914 -19.782 1.00 91.50 331 ILE A N 1
ATOM 2777 C CA . ILE A 1 331 ? -0.893 -6.852 -21.003 1.00 91.50 331 ILE A CA 1
ATOM 2778 C C . ILE A 1 331 ? -1.416 -7.835 -22.060 1.00 91.50 331 ILE A C 1
ATOM 2780 O O . ILE A 1 331 ? -1.552 -7.457 -23.221 1.00 91.50 331 ILE A O 1
ATOM 2784 N N . GLU A 1 332 ? -1.757 -9.059 -21.650 1.00 86.62 332 GLU A N 1
ATOM 2785 C CA . GLU A 1 332 ? -2.334 -10.105 -22.510 1.00 86.62 332 GLU A CA 1
ATOM 2786 C C . GLU A 1 332 ? -3.817 -9.857 -22.827 1.00 86.62 332 GLU A C 1
ATOM 2788 O O . GLU A 1 332 ? -4.315 -10.223 -23.886 1.00 86.62 332 GLU A O 1
ATOM 2793 N N . GLY A 1 333 ? -4.569 -9.232 -21.919 1.00 78.56 333 GLY A N 1
ATOM 2794 C CA . GLY A 1 333 ? -5.996 -8.953 -22.104 1.00 78.56 333 GLY A CA 1
ATOM 2795 C C . GLY A 1 333 ? -6.275 -7.979 -23.249 1.00 78.56 333 GLY A C 1
ATOM 2796 O O . GLY A 1 333 ? -7.322 -8.071 -23.889 1.00 78.56 333 GLY A O 1
ATOM 2797 N N . ASP A 1 334 ? -5.321 -7.097 -23.549 1.00 62.41 334 ASP A N 1
ATOM 2798 C CA . ASP A 1 334 ? -5.368 -6.193 -24.702 1.00 62.41 334 ASP A CA 1
ATOM 2799 C C . ASP A 1 334 ? -5.093 -6.920 -26.042 1.00 62.41 334 ASP A C 1
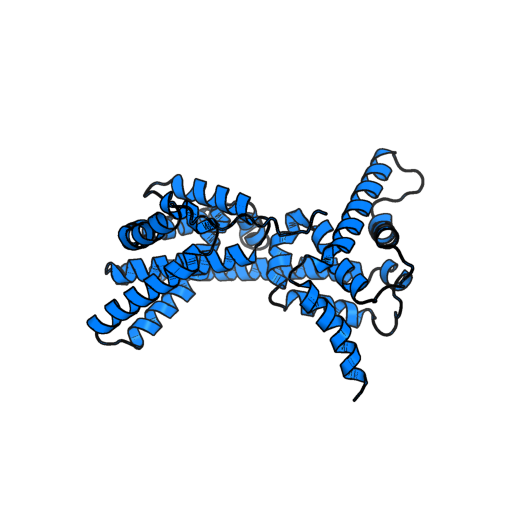ATOM 2801 O O . ASP A 1 334 ? -5.455 -6.415 -27.104 1.00 62.41 334 ASP A O 1
ATOM 2805 N N . ASP A 1 335 ? -4.532 -8.142 -26.023 1.00 52.50 335 ASP A N 1
ATOM 2806 C CA . ASP A 1 335 ? -4.430 -8.996 -27.224 1.00 52.50 335 ASP A CA 1
ATOM 2807 C C . ASP A 1 335 ? -5.786 -9.562 -27.658 1.00 52.50 335 ASP A C 1
ATOM 2809 O O . ASP A 1 335 ? -6.032 -9.755 -28.849 1.00 52.50 335 ASP A O 1
ATOM 2813 N N . ASN A 1 336 ? -6.700 -9.779 -26.709 1.00 45.62 336 ASN A N 1
ATOM 2814 C CA . ASN A 1 336 ? -7.999 -10.396 -26.979 1.00 45.62 336 ASN A CA 1
ATOM 2815 C C . ASN A 1 336 ? -9.088 -9.397 -27.399 1.00 45.62 336 ASN A C 1
ATOM 2817 O O . ASN A 1 336 ? -10.128 -9.821 -27.888 1.00 45.62 336 ASN A O 1
ATOM 2821 N N . GLN A 1 337 ? -8.870 -8.083 -27.267 1.00 45.44 337 GLN A N 1
ATOM 2822 C CA . GLN A 1 337 ? -9.843 -7.064 -27.702 1.00 45.44 337 GLN A CA 1
ATOM 2823 C C . GLN A 1 337 ? -9.740 -6.698 -29.195 1.00 45.44 337 GLN A C 1
ATOM 2825 O O . GLN A 1 337 ? -10.522 -5.884 -29.679 1.00 45.44 337 GLN A O 1
ATOM 2830 N N . LYS A 1 338 ? -8.792 -7.286 -29.940 1.00 40.72 338 LYS A N 1
ATOM 2831 C CA . LYS A 1 338 ? -8.610 -7.059 -31.390 1.00 40.72 338 LYS A CA 1
ATOM 2832 C C . LYS A 1 338 ? -8.988 -8.258 -32.269 1.00 40.72 338 LYS A C 1
ATOM 2834 O O . LYS A 1 338 ? -8.742 -8.210 -33.473 1.00 40.72 338 LYS A O 1
ATOM 2839 N N . LEU A 1 339 ? -9.546 -9.321 -31.686 1.00 36.34 339 LEU A N 1
ATOM 2840 C CA . LEU A 1 339 ? -9.954 -10.538 -32.401 1.00 36.34 339 LEU A CA 1
ATOM 2841 C C . LEU A 1 339 ? -11.478 -10.695 -32.577 1.00 36.34 339 LEU A C 1
ATOM 2843 O O . LEU A 1 339 ? -11.886 -11.711 -33.136 1.00 36.34 339 LEU A O 1
ATOM 2847 N N . ASP A 1 340 ? -12.278 -9.695 -32.187 1.00 32.00 340 ASP A N 1
ATOM 2848 C CA . ASP A 1 340 ? -13.731 -9.634 -32.436 1.00 32.00 340 ASP A CA 1
ATOM 2849 C C . ASP A 1 340 ? -14.108 -8.605 -33.515 1.00 32.00 340 ASP A C 1
ATOM 2851 O O . ASP A 1 340 ? -13.635 -7.443 -33.434 1.00 32.00 340 ASP A O 1
#

Organism: Xylanibacter ruminicola (NCBI:txid839)

Radius of gyration: 24.9 Å; chains: 1; bounding box: 69×76×62 Å

pLDDT: mean 78.62, std 16.28, range [24.92, 97.31]

=== Feature glossary ===
Annotated list of the representations used here:

Nearest PDB structures. The Foldseek neighbor list gives the closest experimentally determined structures in the PDB, ranked by structural alignment. TM-score near 1 means near-identical fold; near 0.3 means only rough topology match. This is how one finds what a novel AlphaFold prediction most resembles in the solved-structure universe.

Foldseek 3Di. Foldseek's 3Di representation compresses backbone geometry into a per-residue letter drawn from a learned twenty-state alphabet. It captures the tertiary interaction pattern around each residue — which residues are packed against it in space, regardless of where they are in sequence.

Radius of gyration, Cα contacts, bounding box. Radius of gyration (Rg) is the root-mean-square distance of Cα atoms from their centroid — a single number for overall size and compactness. A globular domain of N residues has Rg ≈ 2.2·N^0.38 Å; an extended or disordered chain has a much larger Rg. The Cα contact count is the number of residue pairs whose Cα atoms are within 8 Å and are more than four positions apart in sequence — a standard proxy for tertiary packing density. The bounding box is the smallest axis-aligned box enclosing all Cα atoms.

InterPro / GO / CATH / organism. The annotation block draws on four external resources. InterPro: which protein families and domains the sequence belongs to. GO: standardized terms for what the protein does, what process it participates in, and where in the cell it acts. CATH: which structural fold it has in the CATH hierarchy. Organism: the species of origin.

mmCIF coordinates. The mmCIF block holds the 3D Cartesian coordinates of each backbone atom (N, Cα, C, O) in ångströms. mmCIF is the PDB's canonical archive format — a tagged-loop text representation of the atomic model.

pLDDT. pLDDT is the predicted lDDT-Cα score: AlphaFold's confidence that the local environment of each residue (all inter-atomic distances within 15 Å) is correctly placed. It is a per-residue number between 0 and 100, with higher meaning more reliable.

Backbone torsions (φ/ψ). φ (phi) and ψ (psi) are the two rotatable backbone dihedrals per residue: φ is the C(i-1)–N–Cα–C torsion, ψ is the N–Cα–C–N(i+1) torsion, both in degrees on (−180°, 180°]. α-helical residues cluster near (−60°, −45°); β-strand residues near (−120°, +130°). A Ramachandran plot is simply a scatter of (φ, ψ) for every residue.

B-factor. For experimental (PDB) structures, the B-factor (temperature factor) quantifies the positional spread of each atom in the crystal — a combination of thermal vibration and static disorder — in units of Å². High B-factors mark flexible loops or poorly resolved regions; low B-factors mark the rigid, well-ordered core.

Secondary structure (3-state, P-SEA). SS3 is a coarse helix/strand/coil call (letters a/b/c) made by the P-SEA algorithm from inter-Cα distances and dihedrals. It is less detailed than DSSP but needs only Cα positions.

Predicted aligned error. Predicted aligned error is AlphaFold's pairwise confidence. Unlike pLDDT (per-residue), PAE is per-residue-pair and captures whether two parts of the structure are correctly placed relative to each other. Units are ångströms of expected positional error.

Solvent-accessible surface area. Solvent-accessible surface area (SASA) is the area in Å² traced out by the centre of a 1.4 Å probe sphere (a water molecule) rolled over the protein's van der Waals surface (Shrake–Rupley / Lee–Richards construction). Buried residues have near-zero SASA; fully exposed residues can exceed 200 Å². The total SASA scales roughly with the number of surface residues.

Secondary structure (8-state, DSSP). The SS8 string is DSSP's per-residue secondary-structure call. α-helix (H) means an i→i+4 H-bond ladder; β-strand (E) means the residue participates in a β-sheet; 3₁₀ (G) and π (I) are tighter and wider helices; T/S are turns/bends; '-' is loop.

Rendered structure images. Structure images are PyMOL renders from six orthogonal camera directions. Cartoon representation draws helices as coils and strands as arrows; sticks shows the backbone as bonds; surface shows the solvent-excluded envelope. Rainbow coloring maps sequence position to hue (blue→red, N→C); chain coloring assigns a distinct color per polypeptide.

Sequence. The amino-acid sequence is the protein's primary structure: the linear order of residues from the N-terminus to the C-terminus, written in one-letter code. Everything else here — the 3D coordinates, the secondary structure, the domain annotations — is ultimately a consequence of this string.

Contact-map, Ramachandran, and PAE plots. Three diagnostic plots accompany the record. The Cα contact map visualizes the tertiary structure as a 2D adjacency matrix (8 Å cutoff, sequence-local contacts suppressed). The Ramachandran plot shows the distribution of backbone (φ, ψ) torsions, with points in the α and β basins reflecting secondary structure content. The PAE plot shows AlphaFold's inter-residue confidence as a color matrix.